Protein AF-A0A1V4RAH7-F1 (afdb_monomer_lite)

Secondary structure (DSSP, 8-state):
-HHHHHHHHHHHHHTTS-GGGTS---EEEEETTEEEEEE-SSGGG-EEEEEEE-SSPPPTT-EEEEEEGGGTTEEEEEEEGGGGSSHHHHHHHHHHHHHHHHIIIIIHHHHHH-HHHHHHHHTT---HHHH----TT-HHHHHHHHHHHHHHHTT-HHHHHHHHHHHHHHS-HHHHHHHHHHIIIIIHHHHHHHHHHHHTTPPP--TTTTSSS-HHHHHHHHHHHHHHHHHH-GGGTT-HHHHHHH-

Radius of gyration: 18.53 Å; chains: 1; bounding box: 48×33×46 Å

pLDDT: mean 93.58, std 5.89, range [53.84, 98.62]

Foldseek 3Di:
DVLLVLLQVLLVLQLPVAVLSVFDFWEFADDPQKTQIWDQRHSVRTDRPDIGHHPDDDDPFDFAWFQDVVVVRQIYTYGYPCCSVDSLSSLSNSLRSSLSVCVVPPPVPVLVPAPLSVVCVVVVHPCCLPDPPAPLPDPQLQVLVVQLLVVLVVLPLVSNVVSLVSNVVVDDSNNNVSLLVLLLSLLLSLLSSQSSCVSVVHDRDQPLPPDRRDSVVSSNSSVSNLVSVCVVPVVCNRPSVVSSVVD

Structure (mmCIF, N/CA/C/O backbone):
data_AF-A0A1V4RAH7-F1
#
_entry.id   AF-A0A1V4RAH7-F1
#
loop_
_atom_site.group_PDB
_atom_site.id
_atom_site.type_symbol
_atom_site.label_atom_id
_atom_site.label_alt_id
_atom_site.label_comp_id
_atom_site.label_asym_id
_atom_site.label_entity_id
_atom_site.label_seq_id
_atom_site.pdbx_PDB_ins_code
_atom_site.Cartn_x
_atom_site.Cartn_y
_atom_site.Cartn_z
_atom_site.occupancy
_atom_site.B_iso_or_equiv
_atom_site.auth_seq_id
_atom_site.auth_comp_id
_atom_site.auth_asym_id
_atom_site.auth_atom_id
_atom_site.pdbx_PDB_model_num
ATOM 1 N N . MET A 1 1 ? 15.250 -8.089 -21.417 1.00 53.84 1 MET A N 1
ATOM 2 C CA . MET A 1 1 ? 14.525 -7.244 -22.395 1.00 53.84 1 MET A CA 1
ATOM 3 C C . MET A 1 1 ? 13.044 -7.600 -22.526 1.00 53.84 1 MET A C 1
ATOM 5 O O . MET A 1 1 ? 12.244 -6.726 -22.237 1.00 53.84 1 MET A O 1
ATOM 9 N N . LYS A 1 2 ? 12.636 -8.841 -22.864 1.00 60.91 2 LYS A N 1
ATOM 10 C CA . LYS A 1 2 ? 11.198 -9.195 -23.026 1.00 60.91 2 LYS A CA 1
ATOM 11 C C . LYS A 1 2 ? 10.308 -8.868 -21.807 1.00 60.91 2 LYS A C 1
ATOM 13 O O . LYS A 1 2 ? 9.159 -8.483 -21.990 1.00 60.91 2 LYS A O 1
ATOM 18 N N . ASN A 1 3 ? 10.847 -8.959 -20.591 1.00 77.06 3 ASN A N 1
ATOM 19 C CA . ASN A 1 3 ? 10.102 -8.730 -19.346 1.00 77.06 3 ASN A CA 1
ATOM 20 C C . ASN A 1 3 ? 9.648 -7.268 -19.160 1.00 77.06 3 ASN A C 1
ATOM 22 O O . ASN A 1 3 ? 8.502 -7.030 -18.786 1.00 77.06 3 ASN A O 1
ATOM 26 N N . PHE A 1 4 ? 10.491 -6.288 -19.504 1.00 89.12 4 PHE A N 1
ATOM 27 C CA . PHE A 1 4 ? 10.140 -4.867 -19.372 1.00 89.12 4 PHE A CA 1
ATOM 28 C C . PHE A 1 4 ? 9.212 -4.367 -20.482 1.00 89.12 4 PHE A C 1
ATOM 30 O O . PHE A 1 4 ? 8.500 -3.393 -20.273 1.00 89.12 4 PHE A O 1
ATOM 37 N N . ASN A 1 5 ? 9.121 -5.070 -21.615 1.00 87.62 5 ASN A N 1
ATOM 38 C CA . ASN A 1 5 ? 8.152 -4.729 -22.661 1.00 87.62 5 ASN A CA 1
ATOM 39 C C . ASN A 1 5 ? 6.706 -4.876 -22.163 1.00 87.62 5 ASN A C 1
ATOM 41 O O . ASN A 1 5 ? 5.881 -4.006 -22.430 1.00 87.62 5 ASN A O 1
ATOM 45 N N . LYS A 1 6 ? 6.398 -5.949 -21.414 1.00 87.69 6 LYS A N 1
ATOM 46 C CA . LYS A 1 6 ? 5.071 -6.134 -20.798 1.00 87.69 6 LYS A CA 1
ATOM 47 C C . LYS A 1 6 ? 4.771 -5.012 -19.799 1.00 87.69 6 LYS A C 1
ATOM 49 O O . LYS A 1 6 ? 3.677 -4.453 -19.817 1.00 87.69 6 LYS A O 1
ATOM 54 N N . LEU A 1 7 ? 5.759 -4.666 -18.970 1.00 93.31 7 LEU A N 1
ATOM 55 C CA . LEU A 1 7 ? 5.647 -3.581 -17.995 1.00 93.31 7 LEU A CA 1
ATOM 56 C C . LEU A 1 7 ? 5.398 -2.226 -18.680 1.00 93.31 7 LEU A C 1
ATOM 58 O O . LEU A 1 7 ? 4.494 -1.504 -18.276 1.00 93.31 7 LEU A O 1
ATOM 62 N N . ASP A 1 8 ? 6.128 -1.908 -19.754 1.00 93.50 8 ASP A N 1
ATOM 63 C CA . ASP A 1 8 ? 5.975 -0.661 -20.520 1.00 93.50 8 ASP A CA 1
ATOM 64 C C . ASP A 1 8 ? 4.594 -0.556 -21.185 1.00 93.50 8 ASP A C 1
ATOM 66 O O . ASP A 1 8 ? 3.929 0.480 -21.114 1.00 93.50 8 ASP A O 1
ATOM 70 N N . GLN A 1 9 ? 4.125 -1.649 -21.797 1.00 90.75 9 GLN A N 1
ATOM 71 C CA . GLN A 1 9 ? 2.787 -1.720 -22.391 1.00 90.75 9 GLN A CA 1
ATOM 72 C C . GLN A 1 9 ? 1.688 -1.493 -21.354 1.00 90.75 9 GLN A C 1
ATOM 74 O O . GLN A 1 9 ? 0.692 -0.828 -21.646 1.00 90.75 9 GLN A O 1
ATOM 79 N N . LEU A 1 10 ? 1.860 -2.050 -20.155 1.00 92.44 10 LEU A N 1
ATOM 80 C CA . LEU A 1 10 ? 0.918 -1.880 -19.063 1.00 92.44 10 LEU A CA 1
ATOM 81 C C . LEU A 1 10 ? 0.947 -0.447 -18.529 1.00 92.44 10 LEU A C 1
ATOM 83 O O . LEU A 1 10 ? -0.100 0.198 -18.488 1.00 92.44 10 LEU A O 1
ATOM 87 N N . TYR A 1 11 ? 2.135 0.081 -18.231 1.00 94.94 11 TYR A N 1
ATOM 88 C CA . TYR A 1 11 ? 2.343 1.449 -17.754 1.00 94.94 11 TYR A CA 1
ATOM 89 C C . TYR A 1 11 ? 1.649 2.485 -18.648 1.00 94.94 11 TYR A C 1
ATOM 91 O O . TYR A 1 11 ? 0.881 3.313 -18.158 1.00 94.94 11 TYR A O 1
ATOM 99 N N . LYS A 1 12 ? 1.804 2.379 -19.975 1.00 94.50 12 LYS A N 1
ATOM 100 C CA . LYS A 1 12 ? 1.143 3.275 -20.945 1.00 94.50 12 LYS A CA 1
ATOM 101 C C . LYS A 1 12 ? -0.382 3.327 -20.796 1.00 94.50 12 LYS A C 1
ATOM 103 O O . LYS A 1 12 ? -0.977 4.366 -21.065 1.00 94.50 12 LYS A O 1
ATOM 108 N N . LYS A 1 13 ? -1.019 2.235 -20.360 1.00 95.12 13 LYS A N 1
ATOM 109 C CA . LYS A 1 13 ? -2.476 2.163 -20.159 1.00 95.12 13 LYS A CA 1
ATOM 110 C C . LYS A 1 13 ? -2.925 2.746 -18.821 1.00 95.12 13 LYS A C 1
ATOM 112 O O . LYS A 1 13 ? -4.080 3.154 -18.710 1.00 95.12 13 LYS A O 1
ATOM 117 N N . ILE A 1 14 ? -2.062 2.753 -17.806 1.00 96.12 14 ILE A N 1
ATOM 118 C CA . ILE A 1 14 ? -2.464 2.996 -16.411 1.00 96.12 14 ILE A CA 1
ATOM 119 C C . ILE A 1 14 ? -1.866 4.258 -15.793 1.00 96.12 14 ILE A C 1
ATOM 121 O O . ILE A 1 14 ? -2.393 4.723 -14.789 1.00 96.12 14 ILE A O 1
ATOM 125 N N . ARG A 1 15 ? -0.815 4.839 -16.386 1.00 95.81 15 ARG A N 1
ATOM 126 C CA . ARG A 1 15 ? -0.076 5.979 -15.813 1.00 95.81 15 ARG A CA 1
ATOM 127 C C . ARG A 1 15 ? -0.936 7.203 -15.481 1.00 95.81 15 ARG A C 1
ATOM 129 O O . ARG A 1 15 ? -0.564 8.003 -14.646 1.00 95.81 15 ARG A O 1
ATOM 136 N N . ASN A 1 16 ? -2.093 7.341 -16.129 1.00 96.06 16 ASN A N 1
ATOM 137 C CA . ASN A 1 16 ? -3.032 8.442 -15.917 1.00 96.06 16 ASN A CA 1
ATOM 138 C C . ASN A 1 16 ? -4.137 8.139 -14.887 1.00 96.06 16 ASN A C 1
ATOM 140 O O . ASN A 1 16 ? -5.114 8.879 -14.819 1.00 96.06 16 ASN A O 1
ATOM 144 N N . ILE A 1 17 ? -4.052 7.027 -14.149 1.00 96.88 17 ILE A N 1
ATOM 145 C CA . ILE A 1 17 ? -5.020 6.702 -13.090 1.00 96.88 17 ILE A CA 1
ATOM 146 C C . ILE A 1 17 ? -4.786 7.579 -11.857 1.00 96.88 17 ILE A C 1
ATOM 148 O O . ILE A 1 17 ? -5.751 8.042 -11.259 1.00 96.88 17 ILE A O 1
ATOM 152 N N . HIS A 1 18 ? -3.527 7.776 -11.466 1.00 97.00 18 HIS A N 1
ATOM 153 C CA . HIS A 1 18 ? -3.132 8.551 -10.293 1.00 97.00 18 HIS A CA 1
ATOM 154 C C . HIS A 1 18 ? -1.679 9.016 -10.455 1.00 97.00 18 HIS A C 1
ATOM 156 O O . HIS A 1 18 ? -0.872 8.284 -11.026 1.00 97.00 18 HIS A O 1
ATOM 162 N N . GLN A 1 19 ? -1.333 10.173 -9.886 1.00 96.00 19 GLN A N 1
ATOM 163 C CA . GLN A 1 19 ? 0.015 10.768 -9.941 1.00 96.00 19 GLN A CA 1
ATOM 164 C C . GLN A 1 19 ? 1.139 9.824 -9.475 1.00 96.00 19 GLN A C 1
ATOM 166 O O . GLN A 1 19 ? 2.252 9.868 -9.988 1.00 96.00 19 GLN A O 1
ATOM 171 N N . SER A 1 20 ? 0.851 8.898 -8.554 1.00 96.31 20 SER A N 1
ATOM 172 C CA . SER A 1 20 ? 1.831 7.899 -8.093 1.00 96.31 20 SER A CA 1
ATOM 173 C C . SER A 1 20 ? 2.257 6.903 -9.175 1.00 96.31 20 SER A C 1
ATOM 175 O O . SER A 1 20 ? 3.173 6.120 -8.953 1.00 96.31 20 SER A O 1
ATOM 177 N N . LEU A 1 21 ? 1.554 6.880 -10.309 1.00 96.44 21 LEU A N 1
ATOM 178 C CA . LEU A 1 21 ? 1.848 6.048 -11.472 1.00 96.44 21 LEU A CA 1
ATOM 179 C C . LEU A 1 21 ? 2.392 6.868 -12.646 1.00 96.44 21 LEU A C 1
ATOM 181 O O . LEU A 1 21 ? 2.594 6.304 -13.718 1.00 96.44 21 LEU A O 1
ATOM 185 N N . GLU A 1 22 ? 2.576 8.179 -12.490 1.00 94.00 22 GLU A N 1
ATOM 186 C CA . GLU A 1 22 ? 3.192 9.015 -13.523 1.00 94.00 22 GLU A CA 1
ATOM 187 C C . GLU A 1 22 ? 4.707 8.817 -13.530 1.00 94.00 22 GLU A C 1
ATOM 189 O O . GLU A 1 22 ? 5.308 8.679 -14.596 1.00 94.00 22 GLU A O 1
ATOM 194 N N . GLU A 1 23 ? 5.298 8.699 -12.344 1.00 89.62 23 GLU A N 1
ATOM 195 C CA . GLU A 1 23 ? 6.719 8.439 -12.161 1.00 89.62 23 GLU A CA 1
ATOM 196 C C . GLU A 1 23 ? 7.077 6.960 -12.341 1.00 89.62 23 GLU A C 1
ATOM 198 O O . GLU A 1 23 ? 6.261 6.044 -12.188 1.00 89.62 23 GLU A O 1
ATOM 203 N N . ILE A 1 24 ? 8.341 6.732 -12.685 1.00 94.25 24 ILE A N 1
ATOM 204 C CA . ILE A 1 24 ? 8.916 5.413 -12.922 1.00 94.25 24 ILE A CA 1
ATOM 205 C C . ILE A 1 24 ? 10.110 5.248 -11.982 1.00 94.25 24 ILE A C 1
ATOM 207 O O . ILE A 1 24 ? 10.983 6.111 -11.924 1.00 94.25 24 ILE A O 1
ATOM 211 N N . TYR A 1 25 ? 10.175 4.117 -11.282 1.00 96.38 25 TYR A N 1
ATOM 212 C CA . TYR A 1 25 ? 11.209 3.859 -10.278 1.00 96.38 25 TYR A CA 1
ATOM 213 C C . TYR A 1 25 ? 12.179 2.758 -10.714 1.00 96.38 25 TYR A C 1
ATOM 215 O O . TYR A 1 25 ? 11.790 1.868 -11.476 1.00 96.38 25 TYR A O 1
ATOM 223 N N . PRO A 1 26 ? 13.431 2.758 -10.229 1.00 96.56 26 PRO A N 1
ATOM 224 C CA . PRO A 1 26 ? 14.343 1.641 -10.447 1.00 96.56 26 PRO A CA 1
ATOM 225 C C . PRO A 1 26 ? 13.721 0.312 -9.994 1.00 96.56 26 PRO A C 1
ATOM 227 O O . PRO A 1 26 ? 12.917 0.279 -9.056 1.00 96.56 26 PRO A O 1
ATOM 230 N N . ILE A 1 27 ? 14.119 -0.792 -10.631 1.00 96.25 27 ILE A N 1
ATOM 231 C CA . ILE A 1 27 ? 13.691 -2.148 -10.257 1.00 96.25 27 ILE A CA 1
ATOM 232 C C . ILE A 1 27 ? 14.911 -3.044 -10.051 1.00 96.25 27 ILE A C 1
ATOM 234 O O . ILE A 1 27 ? 15.702 -3.245 -10.970 1.00 96.25 27 ILE A O 1
ATOM 238 N N . ALA A 1 28 ? 15.045 -3.640 -8.871 1.00 95.31 28 ALA A N 1
ATOM 239 C CA . ALA A 1 28 ? 15.998 -4.699 -8.588 1.00 95.31 28 ALA A CA 1
ATOM 240 C C . ALA A 1 28 ? 15.329 -6.066 -8.760 1.00 95.31 28 ALA A C 1
ATOM 242 O O . ALA A 1 28 ? 14.433 -6.431 -8.000 1.00 95.31 28 ALA A O 1
ATOM 243 N N . ILE A 1 29 ? 15.807 -6.851 -9.727 1.00 94.31 29 ILE A N 1
ATOM 244 C CA . ILE A 1 29 ? 15.409 -8.253 -9.875 1.00 94.31 29 ILE A CA 1
ATOM 245 C C . ILE A 1 29 ? 16.372 -9.124 -9.073 1.00 94.31 29 ILE A C 1
ATOM 247 O O . ILE A 1 29 ? 17.571 -9.200 -9.367 1.00 94.31 29 ILE A O 1
ATOM 251 N N . VAL A 1 30 ? 15.827 -9.807 -8.076 1.00 92.25 30 VAL A N 1
ATOM 252 C CA . VAL A 1 30 ? 16.541 -10.724 -7.199 1.00 92.25 30 VAL A CA 1
ATOM 253 C C . VAL A 1 30 ? 16.715 -12.070 -7.887 1.00 92.25 30 VAL A C 1
ATOM 255 O O . VAL A 1 30 ? 15.739 -12.734 -8.240 1.00 92.25 30 VAL A O 1
ATOM 258 N N . LYS A 1 31 ? 17.971 -12.496 -8.045 1.00 88.44 31 LYS A N 1
ATOM 259 C CA . LYS A 1 31 ? 18.329 -13.832 -8.535 1.00 88.44 31 LYS A CA 1
ATOM 260 C C . LYS A 1 31 ? 19.606 -14.304 -7.853 1.00 88.44 31 LYS A C 1
ATOM 262 O O . LYS A 1 31 ? 20.574 -13.553 -7.801 1.00 88.44 31 LYS A O 1
ATOM 267 N N . ASN A 1 32 ? 19.617 -15.539 -7.346 1.00 86.06 32 ASN A N 1
ATOM 268 C CA . ASN A 1 32 ? 20.777 -1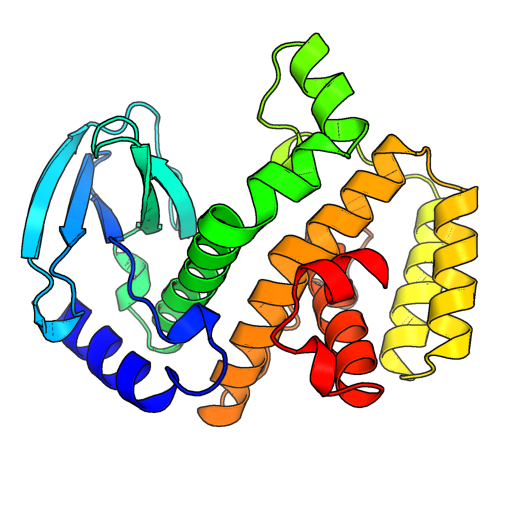6.144 -6.673 1.00 86.06 32 ASN A CA 1
ATOM 269 C C . ASN A 1 32 ? 21.359 -15.242 -5.564 1.00 86.06 32 ASN A C 1
ATOM 271 O O . ASN A 1 32 ? 22.565 -15.022 -5.499 1.00 86.06 32 ASN A O 1
ATOM 275 N N . ASN A 1 33 ? 20.480 -14.673 -4.730 1.00 87.06 33 ASN A N 1
ATOM 276 C CA . ASN A 1 33 ? 20.823 -13.730 -3.661 1.00 87.06 33 ASN A CA 1
ATOM 277 C C . ASN A 1 33 ? 21.560 -12.456 -4.133 1.00 87.06 33 ASN A C 1
ATOM 279 O O . ASN A 1 33 ? 22.303 -11.843 -3.370 1.00 87.06 33 ASN A O 1
ATOM 283 N N . ARG A 1 34 ? 21.370 -12.049 -5.394 1.00 91.56 34 ARG A N 1
ATOM 284 C CA . ARG A 1 34 ? 21.919 -10.813 -5.963 1.00 91.56 34 ARG A CA 1
ATOM 285 C C . ARG A 1 34 ? 20.810 -9.893 -6.450 1.00 91.56 34 ARG A C 1
ATOM 287 O O . ARG A 1 34 ? 19.855 -10.355 -7.075 1.00 91.56 34 ARG A O 1
ATOM 294 N N . PHE A 1 35 ? 20.977 -8.599 -6.215 1.00 93.81 35 PHE A N 1
ATOM 295 C CA . PHE A 1 35 ? 20.178 -7.538 -6.808 1.00 93.81 35 PHE A CA 1
ATOM 296 C C . PHE A 1 35 ? 20.721 -7.197 -8.190 1.00 93.81 35 PHE A C 1
ATOM 298 O O . PHE A 1 35 ? 21.850 -6.729 -8.308 1.00 93.81 35 PHE A O 1
ATOM 305 N N . ASN A 1 36 ? 19.917 -7.397 -9.230 1.00 94.69 36 ASN A N 1
ATOM 306 C CA . ASN A 1 36 ? 20.196 -6.892 -10.573 1.00 94.69 36 ASN A CA 1
ATOM 307 C C . ASN A 1 36 ? 19.361 -5.626 -10.771 1.00 94.69 36 ASN A C 1
ATOM 309 O O . ASN A 1 36 ? 18.146 -5.721 -10.927 1.00 94.69 36 ASN A O 1
ATOM 313 N N . ILE A 1 37 ? 19.994 -4.458 -10.695 1.00 95.56 37 ILE A N 1
ATOM 314 C CA . ILE A 1 37 ? 19.338 -3.148 -10.655 1.00 95.56 37 ILE A CA 1
ATOM 315 C C . ILE A 1 37 ? 19.148 -2.620 -12.074 1.00 95.56 37 ILE A C 1
ATOM 317 O O . ILE A 1 37 ? 20.122 -2.420 -12.804 1.00 95.56 37 ILE A O 1
ATOM 321 N N . TYR A 1 38 ? 17.897 -2.360 -12.438 1.00 95.69 38 TYR A N 1
ATOM 322 C CA . TYR A 1 38 ? 17.487 -1.804 -13.719 1.00 95.69 38 TYR A CA 1
ATOM 323 C C . TYR A 1 38 ? 16.926 -0.396 -13.540 1.00 95.69 38 TYR A C 1
ATOM 325 O O . TYR A 1 38 ? 16.054 -0.173 -12.703 1.00 95.69 38 TYR A O 1
ATOM 333 N N . ASP A 1 39 ? 17.415 0.535 -14.355 1.00 95.38 39 ASP A N 1
ATOM 334 C CA . ASP A 1 39 ? 16.939 1.918 -14.425 1.00 95.38 39 ASP A CA 1
ATOM 335 C C . ASP A 1 39 ? 17.162 2.455 -15.854 1.00 95.38 39 ASP A C 1
ATOM 337 O O . ASP A 1 39 ? 17.913 1.876 -16.648 1.00 95.38 39 ASP A O 1
ATOM 341 N N . GLY A 1 40 ? 16.485 3.541 -16.211 1.00 87.56 40 GLY A N 1
ATOM 342 C CA . GLY A 1 40 ? 16.598 4.188 -17.517 1.00 87.56 40 GLY A CA 1
ATOM 343 C C . GLY A 1 40 ? 15.723 5.429 -17.707 1.00 87.56 40 GLY A C 1
ATOM 344 O O . GLY A 1 40 ? 15.565 5.863 -18.848 1.00 87.56 40 GLY A O 1
ATOM 345 N N . GLY A 1 41 ? 15.100 5.963 -16.647 1.00 83.31 41 GLY A N 1
ATOM 346 C CA . GLY A 1 41 ? 14.168 7.106 -16.702 1.00 83.31 41 GLY A CA 1
ATOM 347 C C . GLY A 1 41 ? 12.847 6.851 -17.451 1.00 83.31 41 GLY A C 1
ATOM 348 O O . GLY A 1 41 ? 11.890 7.601 -17.304 1.00 83.31 41 GLY A O 1
ATOM 349 N N . GLN A 1 42 ? 12.773 5.790 -18.256 1.00 87.00 42 GLN A N 1
ATOM 350 C CA . GLN A 1 42 ? 11.582 5.279 -18.933 1.00 87.00 42 GLN A CA 1
ATOM 351 C C . GLN A 1 42 ? 11.653 3.749 -18.939 1.00 87.00 42 GLN A C 1
ATOM 353 O O . GLN A 1 42 ? 12.734 3.198 -19.151 1.00 87.00 42 GLN A O 1
ATOM 358 N N . ILE A 1 43 ? 10.521 3.051 -18.782 1.00 88.19 43 ILE A N 1
ATOM 359 C CA . ILE A 1 43 ? 10.506 1.575 -18.713 1.00 88.19 43 ILE A CA 1
ATOM 360 C C . ILE A 1 43 ? 11.072 0.950 -19.996 1.00 88.19 43 ILE A C 1
ATOM 362 O O . ILE A 1 43 ? 11.880 0.026 -19.930 1.00 88.19 43 ILE A O 1
ATOM 366 N N . SER A 1 44 ? 10.732 1.494 -21.167 1.00 87.88 44 SER A N 1
ATOM 367 C CA . SER A 1 44 ? 11.296 1.059 -22.457 1.00 87.88 44 SER A CA 1
ATOM 368 C C . SER A 1 44 ? 12.825 1.182 -22.562 1.00 87.88 44 SER A C 1
ATOM 370 O O . SER A 1 44 ? 13.434 0.518 -23.400 1.00 87.88 44 SER A O 1
ATOM 372 N N . LYS A 1 45 ? 13.453 2.002 -21.711 1.00 90.56 45 LYS A N 1
ATOM 373 C CA . LYS A 1 45 ? 14.904 2.237 -21.661 1.00 90.56 45 LYS A CA 1
ATOM 374 C C . LYS A 1 45 ? 15.589 1.534 -20.490 1.00 90.56 45 LYS A C 1
ATOM 376 O O . LYS A 1 45 ? 16.795 1.709 -20.314 1.00 90.56 45 LYS A O 1
ATOM 381 N N . TYR A 1 46 ? 14.857 0.751 -19.695 1.00 94.88 46 TYR A N 1
ATOM 382 C CA . TYR A 1 46 ? 15.447 0.012 -18.585 1.00 94.88 46 TYR A CA 1
ATOM 383 C C . TYR A 1 46 ? 16.573 -0.896 -19.062 1.00 94.88 46 TYR A C 1
ATOM 385 O O . TYR A 1 46 ? 16.392 -1.790 -19.894 1.00 94.88 46 TYR A O 1
ATOM 393 N N . ARG A 1 47 ? 17.738 -0.697 -18.459 1.00 94.25 47 ARG A N 1
ATOM 394 C CA . ARG A 1 47 ? 18.938 -1.498 -18.678 1.00 94.25 47 ARG A CA 1
ATOM 395 C C . ARG A 1 47 ? 19.563 -1.836 -17.339 1.00 94.25 47 ARG A C 1
ATOM 397 O O . ARG A 1 47 ? 19.341 -1.135 -16.359 1.00 94.25 47 ARG A O 1
ATOM 404 N N . LEU A 1 48 ? 20.328 -2.920 -17.301 1.00 95.19 48 LEU A N 1
ATOM 405 C CA . LEU A 1 48 ? 21.075 -3.286 -16.104 1.00 95.19 48 LEU A CA 1
ATOM 406 C C . LEU A 1 48 ? 22.126 -2.200 -15.841 1.00 95.19 48 LEU A C 1
ATOM 408 O O . LEU A 1 48 ? 22.988 -1.973 -16.686 1.00 95.19 48 LEU A O 1
ATOM 412 N N . ILE A 1 49 ? 22.035 -1.531 -14.695 1.00 95.06 49 ILE A N 1
ATOM 413 C CA . ILE A 1 49 ? 22.979 -0.486 -14.277 1.00 95.06 49 ILE A CA 1
ATOM 414 C C . ILE A 1 49 ? 24.007 -1.051 -13.303 1.00 95.06 49 ILE A C 1
ATOM 416 O O . ILE A 1 49 ? 25.180 -0.691 -13.359 1.00 95.06 49 ILE A O 1
ATOM 420 N N . LYS A 1 50 ? 23.576 -1.942 -12.406 1.00 93.81 50 LYS A N 1
ATOM 421 C CA . LYS A 1 50 ? 24.431 -2.489 -11.354 1.00 93.81 50 LYS A CA 1
ATOM 422 C C . LYS A 1 50 ? 23.964 -3.878 -10.939 1.00 93.81 50 LYS A C 1
ATOM 424 O O . LYS A 1 50 ? 22.775 -4.180 -10.980 1.00 93.81 50 LYS A O 1
ATOM 429 N N . THR A 1 51 ? 24.906 -4.725 -10.536 1.00 94.94 51 THR A N 1
ATOM 430 C CA . THR A 1 51 ? 24.614 -5.996 -9.867 1.00 94.94 51 THR A CA 1
ATOM 431 C C . THR A 1 51 ? 25.328 -6.034 -8.531 1.00 94.94 51 THR A C 1
ATOM 433 O O . THR A 1 51 ? 26.511 -5.710 -8.467 1.00 94.94 51 THR A O 1
ATOM 436 N N . GLU A 1 52 ? 24.643 -6.478 -7.484 1.00 91.44 52 GLU A N 1
ATOM 437 C CA . GLU A 1 52 ? 25.214 -6.522 -6.143 1.00 91.44 52 GLU A CA 1
ATOM 438 C C . GLU A 1 52 ? 24.732 -7.712 -5.332 1.00 91.44 52 GLU A C 1
ATOM 440 O O . GLU A 1 52 ? 23.649 -8.241 -5.567 1.00 91.44 52 GLU A O 1
ATOM 445 N N . GLN A 1 53 ? 25.548 -8.140 -4.376 1.00 90.81 53 GLN A N 1
ATOM 446 C CA . GLN A 1 53 ? 25.159 -9.153 -3.413 1.00 90.81 53 GLN A CA 1
ATOM 447 C C . GLN A 1 53 ? 24.103 -8.587 -2.458 1.00 90.81 53 GLN A C 1
ATOM 449 O O . GLN A 1 53 ? 24.274 -7.499 -1.916 1.00 90.81 53 GLN A O 1
ATOM 454 N N . SER A 1 54 ? 23.017 -9.326 -2.228 1.00 84.56 54 SER A N 1
ATOM 455 C CA . SER A 1 54 ? 22.070 -8.939 -1.189 1.00 84.56 54 SER A CA 1
ATOM 456 C C . SER A 1 54 ? 22.746 -9.041 0.183 1.00 84.56 54 SER A C 1
ATOM 458 O O . SER A 1 54 ? 23.329 -10.090 0.479 1.00 84.56 54 SER A O 1
ATOM 460 N N . PRO A 1 55 ? 22.654 -8.007 1.040 1.00 80.00 55 PRO A N 1
ATOM 461 C CA . PRO A 1 55 ? 23.248 -8.035 2.375 1.00 80.00 55 PRO A CA 1
ATOM 462 C C . PRO A 1 55 ? 22.527 -9.000 3.327 1.00 80.00 55 PRO A C 1
ATOM 464 O O . PRO A 1 55 ? 23.025 -9.288 4.411 1.00 80.00 55 PRO A O 1
ATOM 467 N N . PHE A 1 56 ? 21.364 -9.518 2.930 1.00 79.56 56 PHE A N 1
ATOM 468 C CA . PHE A 1 56 ? 20.580 -10.491 3.681 1.00 79.56 56 PHE A CA 1
ATOM 469 C C . PHE A 1 56 ? 19.935 -11.521 2.743 1.00 79.56 56 PHE A C 1
ATOM 471 O O . PHE A 1 56 ? 19.709 -11.222 1.568 1.00 79.56 56 PHE A O 1
ATOM 478 N N . PRO A 1 57 ? 19.606 -12.729 3.231 1.00 80.12 57 PRO A N 1
ATOM 479 C CA . PRO A 1 57 ? 18.829 -13.693 2.462 1.00 80.12 57 PRO A CA 1
ATOM 480 C C . PRO A 1 57 ? 17.483 -13.086 2.067 1.00 80.12 57 PRO A C 1
ATOM 482 O O . PRO A 1 57 ? 16.746 -12.588 2.919 1.00 80.12 57 PRO A O 1
ATOM 485 N N . ILE A 1 58 ? 17.161 -13.127 0.778 1.00 77.25 58 ILE A N 1
ATOM 486 C CA . ILE A 1 58 ? 15.883 -12.618 0.282 1.00 77.25 58 ILE A CA 1
ATOM 487 C C . ILE A 1 58 ? 14.886 -13.773 0.200 1.00 77.25 58 ILE A C 1
ATOM 489 O O . ILE A 1 58 ? 15.199 -14.786 -0.431 1.00 77.25 58 ILE A O 1
ATOM 493 N N . PRO A 1 59 ? 13.692 -13.637 0.804 1.00 78.56 59 PRO A N 1
ATOM 494 C CA . PRO A 1 59 ? 12.634 -14.626 0.663 1.00 78.56 59 PRO A CA 1
ATOM 495 C C . PRO A 1 59 ? 12.268 -14.907 -0.802 1.00 78.56 59 PRO A C 1
ATOM 497 O O . PRO A 1 59 ? 12.422 -14.067 -1.692 1.00 78.56 59 PRO A O 1
ATOM 500 N N . ASN A 1 60 ? 11.703 -16.086 -1.050 1.00 77.50 60 ASN A N 1
ATOM 501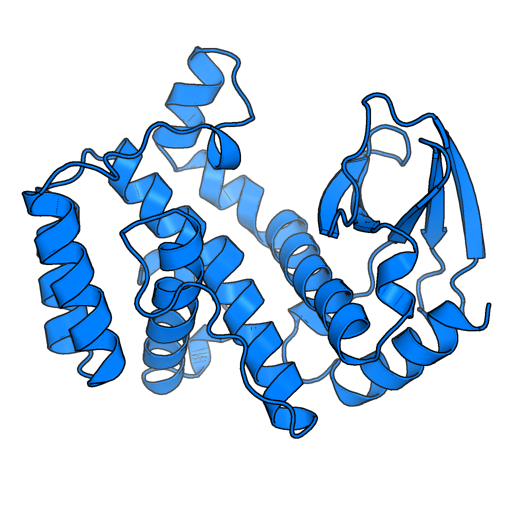 C CA . ASN A 1 60 ? 11.047 -16.354 -2.326 1.00 77.50 60 ASN A CA 1
ATOM 502 C C . ASN A 1 60 ? 9.841 -15.413 -2.497 1.00 77.50 60 ASN A C 1
ATOM 504 O O . ASN A 1 60 ? 9.166 -15.092 -1.520 1.00 77.50 60 ASN A O 1
ATOM 508 N N . LYS A 1 61 ? 9.557 -15.001 -3.738 1.00 86.69 61 LYS A N 1
ATOM 509 C CA . LYS A 1 61 ? 8.406 -14.151 -4.096 1.00 86.69 61 LYS A CA 1
ATOM 510 C C . LYS A 1 61 ? 8.377 -12.770 -3.433 1.00 86.69 61 LYS A C 1
ATOM 512 O O . LYS A 1 61 ? 7.307 -12.224 -3.182 1.00 86.69 61 LYS A O 1
ATOM 517 N N . VAL A 1 62 ? 9.538 -12.170 -3.158 1.00 88.25 62 VAL A N 1
ATOM 518 C CA . VAL A 1 62 ? 9.578 -10.784 -2.664 1.00 88.25 62 VAL A CA 1
ATOM 519 C C . VAL A 1 62 ? 8.963 -9.825 -3.678 1.00 88.25 62 VAL A C 1
ATOM 521 O O . VAL A 1 62 ? 9.224 -9.943 -4.882 1.00 88.25 62 VAL A O 1
ATOM 524 N N . ARG A 1 63 ? 8.154 -8.910 -3.140 1.00 92.94 63 ARG A N 1
ATOM 525 C CA . ARG A 1 63 ? 7.553 -7.710 -3.728 1.00 92.94 63 ARG A CA 1
ATOM 526 C C . ARG A 1 63 ? 7.658 -6.650 -2.632 1.00 92.94 63 ARG A C 1
ATOM 528 O O . ARG A 1 63 ? 7.089 -6.851 -1.562 1.00 92.94 63 ARG A O 1
ATOM 535 N N . ALA A 1 64 ? 8.537 -5.673 -2.804 1.00 92.94 64 ALA A N 1
ATOM 536 C CA . ALA A 1 64 ? 8.765 -4.647 -1.794 1.00 92.94 64 ALA A CA 1
ATOM 537 C C . ALA A 1 64 ? 9.377 -3.395 -2.419 1.00 92.94 64 ALA A C 1
ATOM 539 O O . ALA A 1 64 ? 10.090 -3.487 -3.417 1.00 92.94 64 ALA A O 1
ATOM 540 N N . ALA A 1 65 ? 9.205 -2.252 -1.765 1.00 95.38 65 ALA A N 1
ATOM 541 C CA . ALA A 1 65 ? 9.915 -1.020 -2.060 1.00 95.38 65 ALA A CA 1
ATOM 542 C C . ALA A 1 65 ? 10.697 -0.568 -0.825 1.00 95.38 65 ALA A C 1
ATOM 544 O O . ALA A 1 65 ? 10.124 -0.344 0.242 1.00 95.38 65 ALA A O 1
ATOM 545 N N . PHE A 1 66 ? 12.017 -0.431 -0.953 1.00 92.62 66 PHE A N 1
ATOM 546 C CA . PHE A 1 66 ? 12.854 0.106 0.123 1.00 92.62 66 PHE A CA 1
ATOM 547 C C . PHE A 1 66 ? 14.123 0.784 -0.415 1.00 92.62 66 PHE A C 1
ATOM 549 O O . PHE A 1 66 ? 14.553 0.487 -1.532 1.00 92.62 66 PHE A O 1
ATOM 556 N N . PRO A 1 67 ? 14.704 1.745 0.328 1.00 93.31 67 PRO A N 1
ATOM 557 C CA . PRO A 1 67 ? 15.947 2.395 -0.065 1.00 93.31 67 PRO A CA 1
ATOM 558 C C . PRO A 1 67 ? 17.092 1.392 -0.123 1.00 93.31 67 PRO A C 1
ATOM 560 O O . PRO A 1 67 ? 17.297 0.628 0.822 1.00 93.31 67 PRO A O 1
ATOM 563 N N . LEU A 1 68 ? 17.873 1.425 -1.200 1.00 91.25 68 LEU A N 1
ATOM 564 C CA . LEU A 1 68 ? 19.054 0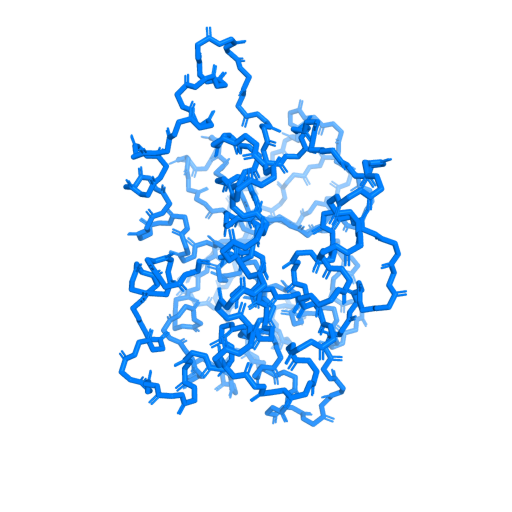.582 -1.334 1.00 91.25 68 LEU A CA 1
ATOM 565 C C . LEU A 1 68 ? 20.316 1.434 -1.202 1.00 91.25 68 LEU A C 1
ATOM 567 O O . LEU A 1 68 ? 20.618 2.256 -2.067 1.00 91.25 68 LEU A O 1
ATOM 571 N N . SER A 1 69 ? 21.065 1.232 -0.115 1.00 89.44 69 SER A N 1
ATOM 572 C CA . SER A 1 69 ? 22.272 2.014 0.201 1.00 89.44 69 SER A CA 1
ATOM 573 C C . SER A 1 69 ? 23.310 1.976 -0.905 1.00 89.44 69 SER A C 1
ATOM 575 O O . SER A 1 69 ? 23.976 2.966 -1.190 1.00 89.44 69 SER A O 1
ATOM 577 N N . SER A 1 70 ? 23.393 0.844 -1.581 1.00 88.19 70 SER A N 1
ATOM 578 C CA . SER A 1 70 ? 24.338 0.632 -2.650 1.00 88.19 70 SER A CA 1
ATOM 579 C C . SER A 1 70 ? 23.943 1.266 -3.986 1.00 88.19 70 SER A C 1
ATOM 581 O O . SER A 1 70 ? 24.692 1.196 -4.963 1.00 88.19 70 SER A O 1
ATOM 583 N N . TYR A 1 71 ? 22.778 1.902 -4.032 1.00 92.00 71 TYR A N 1
ATOM 584 C CA . TYR A 1 71 ? 22.298 2.687 -5.155 1.00 92.00 71 TYR A CA 1
ATOM 585 C C . TYR A 1 71 ? 21.889 4.083 -4.674 1.00 92.00 71 TYR A C 1
ATOM 587 O O . TYR A 1 71 ? 20.750 4.513 -4.842 1.00 92.00 71 TYR A O 1
ATOM 595 N N . ASP A 1 72 ? 22.828 4.761 -4.008 1.00 92.31 72 ASP A N 1
ATOM 596 C CA . ASP A 1 72 ? 22.710 6.132 -3.492 1.00 92.31 72 ASP A CA 1
ATOM 597 C C . ASP A 1 72 ? 21.514 6.352 -2.549 1.00 92.31 72 ASP A C 1
ATOM 599 O O . ASP A 1 72 ? 20.934 7.435 -2.499 1.00 92.31 72 ASP A O 1
ATOM 603 N N . ASN A 1 73 ? 21.114 5.311 -1.807 1.00 91.56 73 ASN A N 1
ATOM 604 C CA . ASN A 1 73 ? 19.896 5.291 -0.986 1.00 91.56 73 ASN A CA 1
ATOM 605 C C . ASN A 1 73 ? 18.611 5.624 -1.769 1.00 91.56 73 ASN A C 1
ATOM 607 O O . ASN A 1 73 ? 17.613 6.045 -1.175 1.00 91.56 73 ASN A O 1
ATOM 611 N N . LYS A 1 74 ? 18.595 5.425 -3.092 1.00 93.38 74 LYS A N 1
ATOM 612 C CA . LYS A 1 74 ? 17.373 5.565 -3.885 1.00 93.38 74 LYS A CA 1
ATOM 613 C C . LYS A 1 74 ? 16.372 4.484 -3.488 1.00 93.38 74 LYS A C 1
ATOM 615 O O . LYS A 1 74 ? 16.736 3.321 -3.296 1.00 93.38 74 LYS A O 1
ATOM 620 N N . ILE A 1 75 ? 15.105 4.880 -3.384 1.00 95.62 75 ILE A N 1
ATOM 621 C CA . ILE A 1 75 ? 13.984 3.950 -3.238 1.00 95.62 75 ILE A CA 1
ATOM 622 C C . ILE A 1 75 ? 13.882 3.113 -4.518 1.00 95.62 75 ILE A C 1
ATOM 624 O O . ILE A 1 75 ? 13.912 3.651 -5.627 1.00 95.62 75 ILE A O 1
ATOM 628 N N . ILE A 1 76 ? 13.821 1.796 -4.367 1.00 95.81 76 ILE A N 1
ATOM 629 C CA . ILE A 1 76 ? 13.823 0.848 -5.481 1.00 95.81 76 ILE A CA 1
ATOM 630 C C . ILE A 1 76 ? 12.770 -0.222 -5.237 1.00 95.81 76 ILE A C 1
ATOM 632 O O . ILE A 1 76 ? 12.579 -0.664 -4.103 1.00 95.81 76 ILE A O 1
ATOM 636 N N . VAL A 1 77 ? 12.112 -0.655 -6.309 1.00 96.75 77 VAL A N 1
ATOM 637 C CA . VAL A 1 77 ? 11.238 -1.825 -6.268 1.00 96.75 77 VAL A CA 1
ATOM 638 C C . VAL A 1 77 ? 12.087 -3.081 -6.339 1.00 96.75 77 VAL A C 1
ATOM 640 O O . VAL A 1 77 ? 12.840 -3.286 -7.285 1.00 96.75 77 VAL A O 1
ATOM 643 N N . VAL A 1 78 ? 11.956 -3.949 -5.353 1.00 94.81 78 VAL A N 1
ATOM 644 C CA . VAL A 1 78 ? 12.670 -5.213 -5.242 1.00 94.81 78 VAL A CA 1
ATOM 645 C C . VAL A 1 78 ? 11.697 -6.349 -5.502 1.00 94.81 78 VAL A C 1
ATOM 647 O O . VAL A 1 78 ? 10.718 -6.533 -4.780 1.00 94.81 78 VAL A O 1
ATOM 650 N N . VAL A 1 79 ? 11.979 -7.127 -6.543 1.00 94.88 79 VAL A N 1
ATOM 651 C CA . VAL A 1 79 ? 11.135 -8.243 -6.975 1.00 94.88 79 VAL A CA 1
ATOM 652 C C . VAL A 1 79 ? 11.962 -9.474 -7.289 1.00 94.88 79 VAL A C 1
ATOM 654 O O . VAL A 1 79 ? 13.114 -9.392 -7.701 1.00 94.88 79 VAL A O 1
ATOM 657 N N . THR A 1 80 ? 11.362 -10.642 -7.134 1.00 92.75 80 THR A N 1
ATOM 658 C CA . THR A 1 80 ? 11.895 -11.898 -7.680 1.00 92.75 80 THR A CA 1
ATOM 659 C C . THR A 1 80 ? 11.393 -12.089 -9.113 1.00 92.75 80 THR A C 1
ATOM 661 O O . THR A 1 80 ? 10.411 -11.474 -9.525 1.00 92.75 80 THR A O 1
ATOM 664 N N . SER A 1 81 ? 12.111 -12.869 -9.927 1.00 89.25 81 SER A N 1
ATOM 665 C CA . SER A 1 81 ? 11.851 -12.947 -11.376 1.00 89.25 81 SER A CA 1
ATOM 666 C C . SER A 1 81 ? 10.486 -13.529 -11.755 1.00 89.25 81 SER A C 1
ATOM 668 O O . SER A 1 81 ? 10.036 -13.302 -12.878 1.00 89.25 81 SER A O 1
ATOM 670 N N . ASP A 1 82 ? 9.839 -14.244 -10.834 1.00 90.62 82 ASP A N 1
ATOM 671 C CA . ASP A 1 82 ? 8.502 -14.823 -10.993 1.00 90.62 82 ASP A CA 1
ATOM 672 C C . ASP A 1 82 ? 7.413 -13.756 -11.209 1.00 90.62 82 ASP A C 1
ATOM 674 O O . ASP A 1 82 ? 6.391 -14.038 -11.823 1.00 90.62 82 ASP A O 1
ATOM 678 N N . ILE A 1 83 ? 7.666 -12.494 -10.830 1.00 91.38 83 ILE A N 1
ATOM 679 C CA . ILE A 1 83 ? 6.775 -11.350 -11.108 1.00 91.38 83 ILE A CA 1
ATOM 680 C C . ILE A 1 83 ? 6.384 -11.228 -12.592 1.00 91.38 83 ILE A C 1
ATOM 682 O O . ILE A 1 83 ? 5.338 -10.682 -12.927 1.00 91.38 83 ILE A O 1
ATOM 686 N N . PHE A 1 84 ? 7.231 -11.712 -13.505 1.00 90.50 84 PHE A N 1
ATOM 687 C CA . PHE A 1 84 ? 7.009 -11.608 -14.949 1.00 90.50 84 PHE A CA 1
ATOM 688 C C . PHE A 1 84 ? 6.289 -12.825 -15.557 1.00 90.50 84 PHE A C 1
ATOM 690 O O . PHE A 1 84 ? 6.076 -12.849 -16.779 1.00 90.50 84 PHE A O 1
ATOM 697 N N . GLU A 1 85 ? 5.931 -13.822 -14.739 1.00 89.25 85 GLU A N 1
ATOM 698 C CA . GLU A 1 85 ? 5.259 -15.052 -15.176 1.00 89.25 85 GLU A CA 1
ATOM 699 C C . GLU A 1 85 ? 3.823 -14.789 -15.643 1.00 89.25 85 GLU A C 1
ATOM 701 O O . GLU A 1 85 ? 3.417 -15.335 -16.670 1.00 89.25 85 GLU A O 1
ATOM 706 N N . SER A 1 86 ? 3.085 -13.887 -14.984 1.00 86.81 86 SER A N 1
ATOM 707 C CA . SER A 1 86 ? 1.715 -13.522 -15.369 1.00 86.81 86 SER A CA 1
ATOM 708 C C . SER A 1 86 ? 1.507 -12.013 -15.504 1.00 86.81 86 SER A C 1
ATOM 710 O O . SER A 1 86 ? 2.332 -11.198 -15.095 1.00 86.81 86 SER A O 1
ATOM 712 N N . PHE A 1 87 ? 0.397 -11.631 -16.134 1.00 84.38 87 PHE A N 1
ATOM 713 C CA . PHE A 1 87 ? 0.015 -10.228 -16.265 1.00 84.38 87 PHE A CA 1
ATOM 714 C C . PHE A 1 87 ? -0.482 -9.655 -14.931 1.00 84.38 87 PHE A C 1
ATOM 716 O O . PHE A 1 87 ? -0.199 -8.496 -14.632 1.00 84.38 87 PHE A O 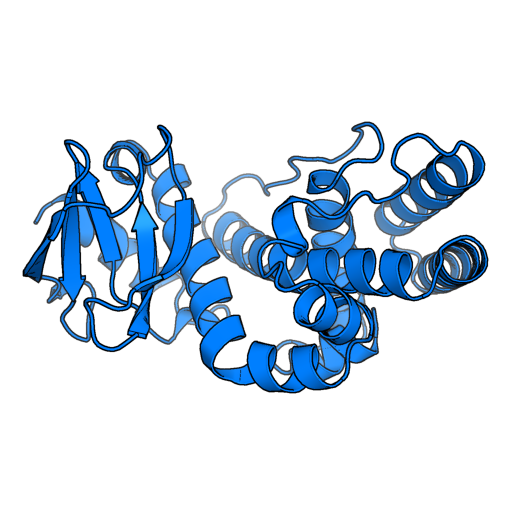1
ATOM 723 N N . GLU A 1 88 ? -1.168 -10.462 -14.113 1.00 87.38 88 GLU A N 1
ATOM 724 C CA . GLU A 1 88 ? -1.622 -10.055 -12.781 1.00 87.38 88 GLU A CA 1
ATOM 725 C C . GLU A 1 88 ? -0.460 -9.806 -11.819 1.00 87.38 88 GLU A C 1
ATOM 727 O O . GLU A 1 88 ? -0.529 -8.878 -11.020 1.00 87.38 88 GLU A O 1
ATOM 732 N N . GLU A 1 89 ? 0.616 -10.592 -11.903 1.00 90.38 89 GLU A N 1
ATOM 733 C CA . GLU A 1 89 ? 1.797 -10.398 -11.060 1.00 90.38 89 GLU A CA 1
ATOM 734 C C . GLU A 1 89 ? 2.495 -9.079 -11.404 1.00 90.38 89 GLU A C 1
ATOM 736 O O . GLU A 1 89 ? 2.792 -8.300 -10.506 1.00 90.38 89 GLU A O 1
ATOM 741 N N . VAL A 1 90 ? 2.653 -8.743 -12.691 1.00 92.81 90 VAL A N 1
ATOM 742 C CA . VAL A 1 90 ? 3.267 -7.467 -13.114 1.00 92.81 90 VAL A CA 1
ATOM 743 C C . VAL A 1 90 ? 2.526 -6.246 -12.549 1.00 92.81 90 VAL A C 1
ATOM 745 O O . VAL A 1 90 ? 3.161 -5.219 -12.308 1.00 92.81 90 VAL A O 1
ATOM 748 N N . ILE A 1 91 ? 1.217 -6.338 -12.278 1.00 94.44 91 ILE A N 1
ATOM 749 C CA . ILE A 1 91 ? 0.458 -5.250 -11.634 1.00 94.44 91 ILE A CA 1
ATOM 750 C C . ILE A 1 91 ? 1.032 -4.906 -10.252 1.00 94.44 91 ILE A C 1
ATOM 752 O O . ILE A 1 91 ? 1.056 -3.730 -9.888 1.00 94.44 91 ILE A O 1
ATOM 756 N N . LEU A 1 92 ? 1.566 -5.886 -9.519 1.00 95.31 92 LEU A N 1
ATOM 757 C CA . LEU A 1 92 ? 2.167 -5.665 -8.201 1.00 95.31 92 LEU A CA 1
ATOM 758 C C . LEU A 1 92 ? 3.421 -4.782 -8.267 1.00 95.31 92 LEU A C 1
ATOM 760 O O . LEU A 1 92 ? 3.735 -4.115 -7.294 1.00 95.31 92 LEU A O 1
ATOM 764 N N . ILE A 1 93 ? 4.102 -4.671 -9.415 1.00 96.75 93 ILE A N 1
ATOM 765 C CA . ILE A 1 93 ? 5.187 -3.683 -9.572 1.00 96.75 93 ILE A CA 1
ATOM 766 C C . ILE A 1 93 ? 4.644 -2.260 -9.396 1.00 96.75 93 ILE A C 1
ATOM 768 O O . ILE A 1 93 ? 5.293 -1.418 -8.782 1.00 96.75 93 ILE A O 1
ATOM 772 N N . PHE A 1 94 ? 3.441 -1.986 -9.904 1.00 97.31 94 PHE A N 1
ATOM 773 C CA . PHE A 1 94 ? 2.823 -0.670 -9.767 1.00 97.31 94 PHE A CA 1
ATOM 774 C C . PHE A 1 94 ? 2.291 -0.418 -8.360 1.00 97.31 94 PHE A C 1
ATOM 776 O O . PHE A 1 94 ? 2.285 0.732 -7.937 1.00 97.31 94 PHE A O 1
ATOM 783 N N . HIS A 1 95 ? 1.910 -1.466 -7.624 1.00 97.50 95 HIS A N 1
ATOM 784 C CA . HIS A 1 95 ? 1.667 -1.369 -6.183 1.00 97.50 95 HIS A CA 1
ATOM 785 C C . HIS A 1 95 ? 2.921 -0.837 -5.474 1.00 97.50 95 HIS A C 1
ATOM 787 O O . HIS A 1 95 ? 2.862 0.169 -4.770 1.00 97.50 95 HIS A O 1
ATOM 793 N N . GLU A 1 96 ? 4.084 -1.425 -5.764 1.00 97.81 96 GLU A N 1
ATOM 794 C CA . GLU A 1 96 ? 5.359 -0.955 -5.213 1.00 97.81 96 GLU A CA 1
ATOM 795 C C . GLU A 1 96 ? 5.744 0.453 -5.706 1.00 97.81 96 GLU A C 1
ATOM 797 O O . GLU A 1 96 ? 6.352 1.215 -4.957 1.00 97.81 96 GLU A O 1
ATOM 802 N N . PHE A 1 97 ? 5.344 0.867 -6.917 1.00 9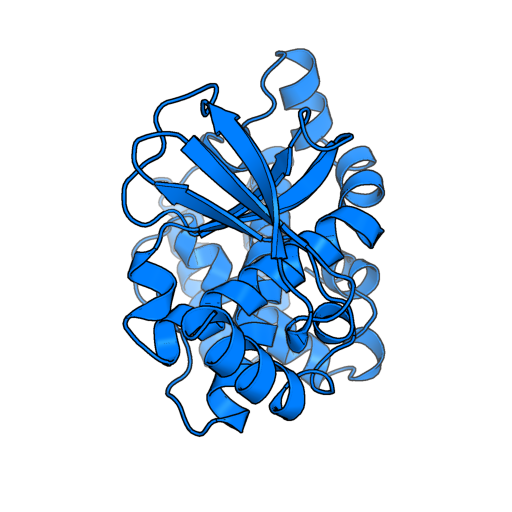7.81 97 PHE A N 1
ATOM 803 C CA . PHE A 1 97 ? 5.518 2.260 -7.367 1.00 97.81 97 PHE A CA 1
ATOM 804 C C . PHE A 1 97 ? 4.721 3.239 -6.498 1.00 97.81 97 PHE A C 1
ATOM 806 O O . PHE A 1 97 ? 5.212 4.331 -6.207 1.00 97.81 97 PHE A O 1
ATOM 813 N N . VAL A 1 98 ? 3.535 2.848 -6.016 1.00 98.19 98 VAL A N 1
ATOM 814 C CA . VAL A 1 98 ? 2.792 3.668 -5.050 1.00 98.19 98 VAL A CA 1
ATOM 815 C C . VAL A 1 98 ? 3.572 3.823 -3.747 1.00 98.19 98 VAL A C 1
ATOM 817 O O . VAL A 1 98 ? 3.653 4.937 -3.231 1.00 98.19 98 VAL A O 1
ATOM 820 N N . HIS A 1 99 ? 4.209 2.762 -3.250 1.00 98.12 99 HIS A N 1
ATOM 821 C CA . HIS A 1 99 ? 5.077 2.855 -2.074 1.00 98.12 99 HIS A CA 1
ATOM 822 C C . HIS A 1 99 ? 6.308 3.729 -2.314 1.00 98.12 99 HIS A C 1
ATOM 824 O O . HIS A 1 99 ? 6.653 4.544 -1.459 1.00 98.12 99 HIS A O 1
ATOM 830 N N . CYS A 1 100 ? 6.939 3.644 -3.489 1.00 98.06 100 CYS A N 1
ATOM 831 C CA . CYS A 1 100 ? 8.016 4.562 -3.860 1.00 98.06 100 CYS A CA 1
ATOM 832 C C . CYS A 1 100 ? 7.551 6.025 -3.813 1.00 98.06 100 CYS A C 1
ATOM 834 O O . CYS A 1 100 ? 8.227 6.878 -3.233 1.00 98.06 100 CYS A O 1
ATOM 836 N N . TYR A 1 101 ? 6.374 6.307 -4.373 1.00 97.75 101 TYR A N 1
ATOM 837 C CA . TYR A 1 101 ? 5.769 7.634 -4.362 1.00 97.75 101 TYR A CA 1
ATOM 838 C C . TYR A 1 101 ? 5.447 8.118 -2.939 1.00 97.75 101 TYR A C 1
ATOM 840 O O . TYR A 1 101 ? 5.779 9.253 -2.588 1.00 97.75 101 TYR A O 1
ATOM 848 N N . GLN A 1 102 ? 4.855 7.261 -2.102 1.00 97.62 102 GLN A N 1
ATOM 849 C CA . GLN A 1 102 ? 4.584 7.542 -0.689 1.00 97.62 102 GLN A CA 1
ATOM 850 C C . GLN A 1 102 ? 5.867 7.886 0.072 1.00 97.62 102 GLN A C 1
ATOM 852 O O . GLN A 1 102 ? 5.918 8.900 0.776 1.00 97.62 102 GLN A O 1
ATOM 857 N N . TYR A 1 103 ? 6.908 7.068 -0.106 1.00 96.94 103 TYR A N 1
ATOM 858 C CA . TYR A 1 103 ? 8.193 7.215 0.566 1.00 96.94 103 TYR A CA 1
ATOM 859 C C . TYR A 1 103 ? 8.866 8.549 0.239 1.00 96.94 103 TYR A C 1
ATOM 861 O O . TYR A 1 103 ? 9.268 9.276 1.150 1.00 96.94 103 TYR A O 1
ATOM 869 N N . ILE A 1 104 ? 8.968 8.882 -1.052 1.00 96.38 104 ILE A N 1
ATOM 870 C CA . ILE A 1 104 ? 9.658 10.094 -1.516 1.00 96.38 104 ILE A CA 1
ATOM 871 C C . ILE A 1 104 ? 8.941 11.353 -1.034 1.00 96.38 104 ILE A C 1
ATOM 873 O O . ILE A 1 104 ? 9.597 12.293 -0.589 1.00 96.38 104 ILE A O 1
ATOM 877 N N . ASN A 1 105 ? 7.611 11.377 -1.130 1.00 95.88 105 ASN A N 1
ATOM 878 C CA . ASN A 1 105 ? 6.861 12.625 -1.018 1.00 95.88 105 ASN A CA 1
ATOM 879 C C . ASN A 1 105 ? 6.270 12.876 0.375 1.00 95.88 105 ASN A C 1
ATOM 881 O O . ASN A 1 105 ? 6.064 14.033 0.728 1.00 95.88 105 ASN A O 1
ATOM 885 N N . PHE A 1 106 ? 5.983 11.837 1.174 1.00 96.12 106 PHE A N 1
ATOM 886 C CA . PHE A 1 106 ? 5.156 12.010 2.381 1.00 96.12 106 PHE A CA 1
ATOM 887 C C . PHE A 1 106 ? 5.667 11.282 3.624 1.00 96.12 106 PHE A C 1
ATOM 889 O O . PHE A 1 106 ? 5.564 11.827 4.727 1.00 96.12 106 PHE A O 1
ATOM 896 N N . GLU A 1 107 ? 6.215 10.067 3.490 1.00 95.50 107 GLU A N 1
ATOM 897 C CA . GLU A 1 107 ? 6.476 9.211 4.657 1.00 95.50 107 GLU A CA 1
ATOM 898 C C . GLU A 1 107 ? 7.371 9.882 5.700 1.00 95.50 107 GLU A C 1
ATOM 900 O O . GLU A 1 107 ? 7.078 9.820 6.893 1.00 95.50 107 GLU A O 1
ATOM 905 N N . LYS A 1 108 ? 8.443 10.556 5.269 1.00 92.81 108 LYS A N 1
ATOM 906 C CA . LYS A 1 108 ? 9.389 11.205 6.187 1.00 92.81 108 LYS A CA 1
ATOM 907 C C . LYS A 1 108 ? 8.700 12.231 7.090 1.00 92.81 108 LYS A C 1
ATOM 909 O O . LYS A 1 108 ? 8.978 12.283 8.291 1.00 92.81 108 LYS A O 1
ATOM 914 N N . GLU A 1 109 ? 7.816 13.050 6.526 1.00 94.31 109 GLU A N 1
ATOM 915 C CA . GLU A 1 109 ? 7.123 14.099 7.272 1.00 94.31 109 GLU A CA 1
ATOM 916 C C . GLU A 1 109 ? 6.037 13.540 8.186 1.00 94.31 109 GLU A C 1
ATOM 918 O O . GLU A 1 109 ? 5.935 13.974 9.338 1.00 94.31 109 GLU A O 1
ATOM 923 N N . LEU A 1 110 ? 5.265 12.562 7.702 1.00 96.31 110 LEU A N 1
ATOM 924 C CA . LEU A 1 110 ? 4.223 11.899 8.485 1.00 96.31 110 LEU A CA 1
ATOM 925 C C . LEU A 1 110 ? 4.830 11.149 9.676 1.00 96.31 110 LEU A C 1
ATOM 927 O O . LEU A 1 110 ? 4.459 11.414 10.821 1.00 96.31 110 LEU A O 1
ATOM 931 N N . ARG A 1 111 ? 5.850 10.314 9.438 1.00 95.25 111 ARG A N 1
ATOM 932 C CA . ARG A 1 111 ? 6.541 9.540 10.483 1.00 95.25 111 ARG A CA 1
ATOM 933 C C . ARG A 1 111 ? 7.099 10.410 11.596 1.00 95.25 111 ARG A C 1
ATOM 935 O O . ARG A 1 111 ? 7.018 10.043 12.763 1.00 95.25 111 ARG A O 1
ATOM 942 N N . ARG A 1 112 ? 7.639 11.591 11.272 1.00 94.25 112 ARG A N 1
ATOM 943 C CA . ARG A 1 112 ? 8.205 12.514 12.275 1.00 94.25 112 ARG A CA 1
ATOM 944 C C . ARG A 1 112 ? 7.180 12.933 13.338 1.00 94.25 112 ARG A C 1
ATOM 946 O O . ARG A 1 112 ? 7.566 13.262 14.462 1.00 94.25 112 ARG A O 1
ATOM 953 N N . LYS A 1 113 ? 5.890 12.932 12.992 1.00 95.31 113 LYS A N 1
ATOM 954 C CA . LYS A 1 113 ? 4.794 13.323 13.888 1.00 95.31 113 LYS A CA 1
ATOM 955 C C . LYS A 1 113 ? 4.311 12.170 14.778 1.00 95.31 113 LYS A C 1
ATOM 957 O O . LYS A 1 113 ? 3.769 12.448 15.844 1.00 95.31 113 LYS A O 1
ATOM 962 N N . MET A 1 114 ? 4.549 10.919 14.384 1.00 97.06 114 MET A N 1
ATOM 963 C CA . MET A 1 114 ? 4.008 9.723 15.038 1.00 97.06 114 MET A CA 1
ATOM 964 C C . MET A 1 114 ? 4.749 9.369 16.334 1.00 97.06 114 MET A C 1
ATOM 966 O O . MET A 1 114 ? 5.976 9.467 16.418 1.00 97.06 114 MET A O 1
ATOM 970 N N . GLU A 1 115 ? 4.016 8.929 17.353 1.00 97.44 115 GLU A N 1
ATOM 971 C CA . GLU A 1 115 ? 4.587 8.372 18.580 1.00 97.44 115 GLU A CA 1
ATOM 972 C C . GLU A 1 115 ? 5.179 6.980 18.395 1.00 97.44 115 GLU A C 1
ATOM 974 O O . GLU A 1 115 ? 6.237 6.720 18.968 1.00 97.44 115 GLU A O 1
ATOM 979 N N . ILE A 1 116 ? 4.574 6.114 17.576 1.00 97.31 116 ILE A N 1
ATOM 980 C CA . ILE A 1 116 ? 5.134 4.780 17.306 1.00 97.31 116 ILE A CA 1
ATOM 981 C C . ILE A 1 116 ? 6.552 4.885 16.733 1.00 97.31 116 ILE A C 1
ATOM 983 O O . ILE A 1 116 ? 7.469 4.224 17.216 1.00 97.31 116 ILE A O 1
ATOM 987 N N . GLU A 1 117 ? 6.773 5.795 15.784 1.00 96.44 117 GLU A N 1
ATOM 988 C CA . GLU A 1 117 ? 8.091 6.041 15.195 1.00 96.44 117 GLU A CA 1
ATOM 989 C C . GLU A 1 117 ? 9.102 6.521 16.251 1.00 96.44 117 GLU A C 1
ATOM 991 O O . GLU A 1 117 ? 10.239 6.048 16.287 1.00 96.44 117 GLU A O 1
ATOM 996 N N . LYS A 1 118 ? 8.700 7.442 17.139 1.00 95.81 118 LYS A N 1
ATOM 997 C CA . LYS A 1 118 ? 9.562 7.947 18.225 1.00 95.81 118 LYS A CA 1
ATOM 998 C C . LYS A 1 118 ? 9.916 6.843 19.220 1.00 95.81 118 LYS A C 1
ATOM 1000 O O . LYS A 1 118 ? 11.083 6.706 19.583 1.00 95.81 118 LYS A O 1
ATOM 1005 N N . TYR A 1 119 ? 8.928 6.047 19.624 1.00 95.88 119 TYR A N 1
ATOM 1006 C CA . TYR A 1 119 ? 9.103 4.921 20.537 1.00 95.88 119 TYR A CA 1
ATOM 1007 C C . TYR A 1 119 ? 10.111 3.909 19.978 1.00 95.88 119 TYR A C 1
ATOM 1009 O O . TYR A 1 119 ? 11.102 3.579 20.631 1.00 95.88 119 TYR A O 1
ATOM 1017 N N . TYR A 1 120 ? 9.911 3.476 18.732 1.00 96.00 120 TYR A N 1
ATOM 1018 C CA . TYR A 1 120 ? 10.743 2.458 18.095 1.00 96.00 120 TYR A CA 1
ATOM 1019 C C . TYR A 1 120 ? 12.161 2.947 17.760 1.00 96.00 120 TYR A C 1
ATOM 1021 O O . TYR A 1 120 ? 13.122 2.184 17.901 1.00 96.00 120 TYR A O 1
ATOM 1029 N N . LYS A 1 121 ? 12.331 4.239 17.444 1.00 93.62 121 LYS A N 1
ATOM 1030 C CA . LYS A 1 121 ? 13.658 4.876 17.370 1.00 93.62 121 LYS A CA 1
ATOM 1031 C C . LYS A 1 121 ? 14.398 4.847 18.704 1.00 93.62 121 LYS A C 1
ATOM 1033 O O . LYS A 1 121 ? 15.591 4.548 18.717 1.00 93.62 121 LYS A O 1
ATOM 1038 N N . GLY A 1 122 ? 13.706 5.110 19.815 1.00 92.81 122 GLY A N 1
ATOM 1039 C CA . GLY A 1 122 ? 14.293 5.080 21.160 1.00 92.81 122 GLY A CA 1
ATOM 1040 C C . GLY A 1 122 ? 14.896 3.721 21.527 1.00 92.81 122 GLY A C 1
ATOM 1041 O O . GLY A 1 122 ? 15.945 3.659 22.162 1.00 92.81 122 GLY A O 1
ATOM 1042 N N . ILE A 1 123 ? 14.290 2.634 21.044 1.00 94.12 123 ILE A N 1
ATOM 1043 C CA . ILE A 1 123 ? 14.778 1.259 21.240 1.00 94.12 123 ILE A CA 1
ATOM 1044 C C . ILE A 1 123 ? 15.594 0.719 20.051 1.00 94.12 123 ILE A C 1
ATOM 1046 O O . ILE A 1 123 ? 15.821 -0.486 19.961 1.00 94.12 123 ILE A O 1
ATOM 1050 N N . LYS A 1 124 ? 16.039 1.592 19.132 1.00 92.19 124 LYS A N 1
ATOM 1051 C CA . LYS A 1 124 ? 16.856 1.260 17.945 1.00 92.19 124 LYS A CA 1
ATOM 1052 C C . LYS A 1 124 ? 16.260 0.159 17.052 1.00 92.19 124 LYS A C 1
ATOM 1054 O O . LYS A 1 124 ? 16.993 -0.617 16.441 1.00 92.19 124 LYS A O 1
ATOM 1059 N N . ASN A 1 125 ? 14.934 0.091 16.949 1.00 89.19 125 ASN A N 1
ATOM 1060 C CA . ASN A 1 125 ? 14.235 -0.877 16.109 1.00 89.19 125 ASN A CA 1
ATOM 1061 C C . ASN A 1 125 ? 13.495 -0.152 14.980 1.00 89.19 125 ASN A C 1
ATOM 1063 O O . ASN A 1 125 ? 12.449 0.442 15.192 1.00 89.19 125 ASN A O 1
ATOM 1067 N N . ASN A 1 126 ? 14.017 -0.246 13.758 1.00 86.31 126 ASN A N 1
ATOM 1068 C CA . ASN A 1 126 ? 13.438 0.418 12.583 1.00 86.31 126 ASN A CA 1
ATOM 1069 C C . ASN A 1 126 ? 12.400 -0.447 11.839 1.00 86.31 126 ASN A C 1
ATOM 1071 O O . ASN A 1 126 ? 11.959 -0.079 10.757 1.00 86.31 126 ASN A O 1
ATOM 1075 N N . MET A 1 127 ? 12.024 -1.606 12.388 1.00 90.00 127 MET A N 1
ATOM 1076 C CA . MET A 1 127 ? 11.224 -2.635 11.704 1.00 90.00 127 MET A CA 1
ATOM 1077 C C . MET A 1 127 ? 9.789 -2.731 12.241 1.00 90.00 127 MET A C 1
ATOM 1079 O O . MET A 1 127 ? 9.121 -3.754 12.069 1.00 90.00 127 MET A O 1
ATOM 1083 N N . TRP A 1 128 ? 9.308 -1.677 12.903 1.00 95.06 128 TRP A N 1
ATOM 1084 C CA . TRP A 1 128 ? 8.028 -1.672 13.612 1.00 95.06 128 TRP A CA 1
ATOM 1085 C C . TRP A 1 128 ? 6.825 -1.922 12.706 1.00 95.06 128 TRP A C 1
ATOM 1087 O O . TRP A 1 128 ? 5.884 -2.596 13.112 1.00 95.06 128 TRP A O 1
ATOM 1097 N N . GLU A 1 129 ? 6.874 -1.490 11.448 1.00 94.38 129 GLU A N 1
ATOM 1098 C CA . GLU A 1 129 ? 5.809 -1.771 10.475 1.00 94.38 129 GLU A CA 1
ATOM 1099 C C . GLU A 1 129 ? 5.560 -3.274 10.303 1.00 94.38 129 GLU A C 1
ATOM 1101 O O . GLU A 1 129 ? 4.428 -3.713 10.080 1.00 94.38 129 GLU A O 1
ATOM 1106 N N . LEU A 1 130 ? 6.618 -4.070 10.462 1.00 91.44 130 LEU A N 1
ATOM 1107 C CA . LEU A 1 130 ? 6.581 -5.512 10.291 1.00 91.44 130 LEU A CA 1
ATOM 1108 C C . LEU A 1 130 ? 6.431 -6.268 11.612 1.00 91.44 130 LEU A C 1
ATOM 1110 O O . LEU A 1 130 ? 5.751 -7.294 11.622 1.00 91.44 130 LEU A O 1
ATOM 1114 N N . ASN A 1 131 ? 7.056 -5.793 12.693 1.00 93.25 131 ASN A N 1
ATOM 1115 C CA . ASN A 1 131 ? 7.199 -6.542 13.948 1.00 93.25 131 ASN A CA 1
ATOM 1116 C C . ASN A 1 131 ? 6.423 -5.969 15.146 1.00 93.25 131 ASN A C 1
ATOM 1118 O O . ASN A 1 131 ? 6.523 -6.522 16.245 1.00 93.25 131 ASN A O 1
ATOM 1122 N N . HIS A 1 132 ? 5.665 -4.885 14.967 1.00 96.69 132 HIS A N 1
ATOM 1123 C CA . HIS A 1 132 ? 4.863 -4.324 16.046 1.00 96.69 132 HIS A CA 1
ATOM 1124 C C . HIS A 1 132 ? 3.818 -5.327 16.559 1.00 96.69 132 HIS A C 1
ATOM 1126 O O . HIS A 1 132 ? 3.095 -5.968 15.792 1.00 96.69 132 HIS A O 1
ATOM 1132 N N . LYS A 1 133 ? 3.752 -5.468 17.887 1.00 95.81 133 LYS A N 1
ATOM 1133 C CA . LYS A 1 133 ? 2.904 -6.442 18.588 1.00 95.81 133 LYS A CA 1
ATOM 1134 C C . LYS A 1 133 ? 1.495 -5.891 18.815 1.00 95.81 133 LYS A C 1
ATOM 1136 O O . LYS A 1 133 ? 1.055 -5.775 19.953 1.00 95.81 133 LYS A O 1
ATOM 1141 N N . PHE A 1 134 ? 0.800 -5.577 17.727 1.00 97.88 134 PHE A N 1
ATOM 1142 C CA . PHE A 1 134 ? -0.591 -5.130 17.783 1.00 97.88 134 PHE A CA 1
ATOM 1143 C C . PHE A 1 134 ? -1.482 -6.196 18.471 1.00 97.88 134 PHE A C 1
ATOM 1145 O O . PHE A 1 134 ? -1.231 -7.398 18.296 1.00 97.88 134 PHE A O 1
ATOM 1152 N N . PRO A 1 135 ? -2.527 -5.816 19.235 1.00 97.12 135 PRO A N 1
ATOM 1153 C CA . PRO A 1 135 ? -3.353 -6.736 20.027 1.00 97.12 135 PRO A CA 1
ATOM 1154 C C . PRO A 1 135 ? -4.343 -7.571 19.186 1.00 97.12 135 PRO A C 1
ATOM 1156 O O . PRO A 1 135 ? -5.547 -7.574 19.428 1.00 97.12 135 PRO A O 1
ATOM 1159 N N . TYR A 1 136 ? -3.838 -8.352 18.225 1.00 95.62 136 TYR A N 1
ATOM 1160 C CA . TYR A 1 136 ? -4.626 -9.185 17.300 1.00 95.62 136 TYR A CA 1
ATOM 1161 C C . TYR A 1 136 ? -5.512 -10.249 17.973 1.00 95.62 136 TYR A C 1
ATOM 1163 O O . TYR A 1 136 ? -6.382 -10.810 17.319 1.00 95.62 136 TYR A O 1
ATOM 1171 N N . LYS A 1 137 ? -5.267 -10.566 19.251 1.00 95.50 137 LYS A N 1
ATOM 1172 C CA . LYS A 1 137 ? -6.004 -11.581 20.025 1.00 95.50 137 LYS A CA 1
ATOM 1173 C C . LYS A 1 137 ? -6.887 -10.986 21.127 1.00 95.50 137 LYS A C 1
ATOM 1175 O O . LYS A 1 137 ? -7.417 -11.733 21.937 1.00 95.50 137 LYS A O 1
ATOM 1180 N N . ASN A 1 138 ? -6.990 -9.660 21.222 1.00 97.00 138 ASN A N 1
ATOM 1181 C CA . ASN A 1 138 ? -7.874 -9.031 22.196 1.00 97.00 138 ASN A CA 1
ATOM 1182 C C . ASN A 1 138 ? -9.317 -9.056 21.669 1.00 97.00 138 ASN A C 1
ATOM 1184 O O . ASN A 1 138 ? -9.597 -8.468 20.624 1.00 97.00 138 ASN A O 1
ATOM 1188 N N . ASP A 1 139 ? -10.226 -9.700 22.401 1.00 96.38 139 ASP A N 1
ATOM 1189 C CA . ASP A 1 139 ? -11.608 -9.915 21.954 1.00 96.38 139 ASP A CA 1
ATOM 1190 C C . ASP A 1 139 ? -12.378 -8.611 21.718 1.00 96.38 139 ASP A C 1
ATOM 1192 O O . ASP A 1 139 ? -13.099 -8.485 20.729 1.00 96.38 139 ASP A O 1
ATOM 1196 N N . GLN A 1 140 ? -12.200 -7.604 22.579 1.00 96.69 140 GLN A N 1
ATOM 1197 C CA . GLN A 1 140 ? -12.875 -6.312 22.421 1.00 96.69 140 GLN A CA 1
ATOM 1198 C C . GLN A 1 140 ? -12.412 -5.602 21.144 1.00 96.69 140 GLN A C 1
ATOM 1200 O O . GLN A 1 140 ? -13.242 -5.120 20.371 1.00 96.69 140 GLN A O 1
ATOM 1205 N N . VAL A 1 141 ? -11.100 -5.593 20.882 1.00 97.44 141 VAL A N 1
ATOM 1206 C CA . VAL A 1 141 ? -10.533 -5.031 19.648 1.00 97.44 141 VAL A CA 1
ATOM 1207 C C . VAL A 1 141 ? -11.031 -5.807 18.427 1.00 97.44 141 VAL A C 1
ATOM 1209 O O . VAL A 1 141 ? -11.474 -5.191 17.459 1.00 97.44 141 VAL A O 1
ATOM 1212 N N . CYS A 1 142 ? -11.023 -7.143 18.474 1.00 96.12 142 CYS A N 1
ATOM 1213 C CA . CYS A 1 142 ? -11.503 -7.991 17.380 1.00 96.12 142 CYS A CA 1
ATOM 1214 C C . CYS A 1 142 ? -12.978 -7.739 17.053 1.00 96.12 142 CYS A C 1
ATOM 1216 O O . CYS A 1 142 ? -13.338 -7.613 15.879 1.00 96.12 142 CYS A O 1
ATOM 1218 N N . ASN A 1 143 ? -13.825 -7.624 18.076 1.00 96.12 143 ASN A N 1
ATOM 1219 C CA . ASN A 1 143 ? -15.258 -7.396 17.915 1.00 96.12 143 ASN A CA 1
ATOM 1220 C C . ASN A 1 143 ? -15.543 -6.032 17.280 1.00 96.12 143 ASN A C 1
ATOM 1222 O O . ASN A 1 143 ? -16.261 -5.959 16.281 1.00 96.12 143 ASN A O 1
ATOM 1226 N N . VAL A 1 144 ? -14.931 -4.960 17.796 1.00 97.00 144 VAL A N 1
ATOM 1227 C CA . VAL A 1 144 ? -15.122 -3.613 17.237 1.00 97.00 144 VAL A CA 1
ATOM 1228 C C . VAL A 1 144 ? -14.514 -3.502 15.837 1.00 97.00 144 VAL A C 1
ATOM 1230 O O . VAL A 1 144 ? -15.117 -2.886 14.960 1.00 97.00 144 VAL A O 1
ATOM 1233 N N . PHE A 1 145 ? -13.368 -4.136 15.572 1.00 96.81 145 PHE A N 1
ATOM 1234 C CA . PHE A 1 145 ? -12.788 -4.155 14.226 1.00 96.81 145 PHE A CA 1
ATOM 1235 C C . PHE A 1 145 ? -13.684 -4.902 13.229 1.00 96.81 145 PHE A C 1
ATOM 1237 O O . PHE A 1 145 ? -13.866 -4.461 12.095 1.00 96.81 145 PHE A O 1
ATOM 1244 N N . THR A 1 146 ? -14.289 -6.013 13.652 1.00 95.12 146 THR A N 1
ATOM 1245 C CA . THR A 1 146 ? -15.251 -6.759 12.831 1.00 95.12 146 THR A CA 1
ATOM 1246 C C . THR A 1 146 ? -16.489 -5.913 12.531 1.00 95.12 146 THR A C 1
ATOM 1248 O O . THR A 1 146 ? -16.977 -5.919 11.401 1.00 95.12 146 THR A O 1
ATOM 1251 N N . GLU A 1 147 ? -16.988 -5.153 13.511 1.00 94.94 147 GLU A N 1
ATOM 1252 C CA . GLU A 1 147 ? -18.071 -4.189 13.296 1.00 94.94 147 GLU A CA 1
ATOM 1253 C C . GLU A 1 147 ? -17.660 -3.121 12.273 1.00 94.94 147 GLU A C 1
ATOM 1255 O O . GLU A 1 147 ? -18.370 -2.926 11.288 1.00 94.94 147 GLU A O 1
ATOM 1260 N N . TYR A 1 148 ? -16.493 -2.495 12.452 1.00 96.00 148 TYR A N 1
ATOM 1261 C CA . TYR A 1 148 ? -15.923 -1.515 11.523 1.00 96.00 148 TYR A CA 1
ATOM 1262 C C . TYR A 1 148 ? -15.847 -2.055 10.087 1.00 96.00 148 TYR A C 1
ATOM 1264 O O . TYR A 1 148 ? -16.354 -1.419 9.162 1.00 96.00 148 TYR A O 1
ATOM 1272 N N . SER A 1 149 ? -15.311 -3.265 9.902 1.00 95.00 149 SER A N 1
ATOM 1273 C CA . SER A 1 149 ? -15.228 -3.918 8.591 1.00 95.00 149 SER A CA 1
ATOM 1274 C C . SER A 1 149 ? -16.610 -4.116 7.950 1.00 95.00 149 SER A C 1
ATOM 1276 O O . SER A 1 149 ? -16.808 -3.759 6.790 1.00 95.00 149 SER A O 1
ATOM 1278 N N . LYS A 1 150 ? -17.611 -4.560 8.723 1.00 93.94 150 LYS A N 1
ATOM 1279 C CA . LYS A 1 150 ? -18.999 -4.679 8.240 1.00 93.94 150 LYS A CA 1
ATOM 1280 C C . LYS A 1 150 ? -19.606 -3.324 7.865 1.00 93.94 150 LYS A C 1
ATOM 1282 O O . LYS A 1 150 ? -20.357 -3.236 6.897 1.00 93.94 150 LYS A O 1
ATOM 1287 N N . LYS A 1 151 ? -19.319 -2.251 8.613 1.00 95.25 151 LYS A N 1
ATOM 1288 C CA . LYS A 1 151 ? -19.821 -0.903 8.279 1.00 95.25 151 LYS A CA 1
ATOM 1289 C C . LYS A 1 151 ? -19.202 -0.360 6.989 1.00 95.25 151 LYS A C 1
ATOM 1291 O O . LYS A 1 151 ? -19.903 0.335 6.251 1.00 95.25 151 LYS A O 1
ATOM 1296 N N . LEU A 1 152 ? -17.947 -0.714 6.697 1.00 95.56 152 LEU A N 1
ATOM 1297 C CA . LEU A 1 152 ? -17.312 -0.431 5.407 1.00 95.56 152 LEU A CA 1
ATOM 1298 C C . LEU A 1 152 ? -18.023 -1.160 4.259 1.00 95.56 152 LEU A C 1
ATOM 1300 O O . LEU A 1 152 ? -18.308 -0.539 3.238 1.00 95.56 152 LEU A O 1
ATOM 1304 N N . ASP A 1 153 ? -18.383 -2.435 4.441 1.00 93.62 153 ASP A N 1
ATOM 1305 C CA . ASP A 1 153 ? -19.132 -3.205 3.431 1.00 93.62 153 ASP A CA 1
ATOM 1306 C C . ASP A 1 153 ? -20.504 -2.592 3.130 1.00 93.62 153 ASP A C 1
ATOM 1308 O O . ASP A 1 153 ? -20.933 -2.529 1.978 1.00 93.62 153 ASP A O 1
ATOM 1312 N N . LEU A 1 154 ? -21.163 -2.063 4.164 1.00 94.62 154 LEU A N 1
ATOM 1313 C CA . LEU A 1 154 ? -22.434 -1.345 4.052 1.00 94.62 154 LEU A CA 1
ATOM 1314 C C . LEU A 1 154 ? -22.287 0.092 3.519 1.00 94.62 154 LEU A C 1
ATOM 1316 O O . LEU A 1 154 ? -23.296 0.777 3.355 1.00 94.62 154 LEU A O 1
ATOM 1320 N N . LYS A 1 155 ? -21.058 0.568 3.269 1.00 93.25 155 LYS A N 1
ATOM 1321 C CA . LYS A 1 155 ? -20.741 1.911 2.747 1.00 93.25 155 LYS A CA 1
ATOM 1322 C C . LYS A 1 155 ? -21.380 3.057 3.542 1.00 93.25 155 LYS A C 1
ATOM 1324 O O . LYS A 1 155 ? -21.699 4.107 2.989 1.00 93.25 155 LYS A O 1
ATOM 1329 N N . ASN A 1 156 ? -21.542 2.886 4.855 1.00 90.69 156 ASN A N 1
ATOM 1330 C CA . ASN A 1 156 ? -22.116 3.909 5.729 1.00 90.69 156 ASN A CA 1
ATOM 1331 C C . ASN A 1 156 ? -21.004 4.698 6.437 1.00 90.69 156 ASN A C 1
ATOM 1333 O O . ASN A 1 156 ? -20.480 4.264 7.463 1.00 90.69 156 ASN A O 1
ATOM 1337 N N . LEU A 1 157 ? -20.653 5.866 5.892 1.00 91.31 157 LEU A N 1
ATOM 1338 C CA . LEU A 1 157 ? -19.520 6.669 6.364 1.00 91.31 157 LEU A CA 1
ATOM 1339 C C . LEU A 1 157 ? -19.675 7.153 7.816 1.00 91.31 157 LEU A C 1
ATOM 1341 O O . LEU A 1 157 ? -18.695 7.177 8.559 1.00 91.31 157 LEU A O 1
ATOM 1345 N N . ALA A 1 158 ? -20.891 7.501 8.244 1.00 92.88 158 ALA A N 1
ATOM 1346 C CA . ALA A 1 158 ? -21.152 7.931 9.618 1.00 92.88 158 ALA A CA 1
ATOM 1347 C C . ALA A 1 158 ? -20.870 6.798 10.621 1.00 92.88 158 ALA A C 1
ATOM 1349 O O . ALA A 1 158 ? -20.114 6.983 11.576 1.00 92.88 158 ALA A O 1
ATOM 1350 N N . ASN A 1 159 ? -21.384 5.596 10.346 1.00 94.38 159 ASN A N 1
ATOM 1351 C CA . ASN A 1 159 ? -21.160 4.419 11.190 1.00 94.38 159 ASN A CA 1
ATOM 1352 C C . ASN A 1 159 ? -19.695 3.950 11.161 1.00 94.38 159 ASN A C 1
ATOM 1354 O O . ASN A 1 159 ? -19.174 3.437 12.153 1.00 94.38 159 ASN A O 1
ATOM 1358 N N . VAL A 1 160 ? -19.009 4.129 10.030 1.00 96.31 160 VAL A N 1
ATOM 1359 C CA . VAL A 1 160 ? -17.566 3.881 9.918 1.00 96.31 160 VAL A CA 1
ATOM 1360 C C . VAL A 1 160 ? -16.783 4.806 10.856 1.00 96.31 160 VAL A C 1
ATOM 1362 O O . VAL A 1 160 ? -15.957 4.332 11.633 1.00 96.31 160 VAL A O 1
ATOM 1365 N N . LYS A 1 161 ? -17.084 6.110 10.862 1.00 95.56 161 LYS A N 1
ATOM 1366 C CA . LYS A 1 161 ? -16.441 7.075 11.772 1.00 95.56 161 LYS A CA 1
ATOM 1367 C C . LYS A 1 161 ? -16.728 6.766 13.244 1.00 95.56 161 LYS A C 1
ATOM 1369 O O . LYS A 1 161 ? -15.831 6.860 14.083 1.00 95.56 161 LYS A O 1
ATOM 1374 N N . GLU A 1 162 ? -17.952 6.351 13.565 1.00 96.88 162 GLU A N 1
ATOM 1375 C CA . GLU A 1 162 ? -18.322 5.937 14.922 1.00 96.88 162 GLU A CA 1
ATOM 1376 C C . GLU A 1 162 ? -17.500 4.723 15.387 1.00 96.88 162 GLU A C 1
ATOM 1378 O O . GLU A 1 162 ? -16.889 4.748 16.458 1.00 96.88 162 GLU A O 1
ATOM 1383 N N . THR A 1 163 ? -17.432 3.670 14.569 1.00 96.19 163 THR A N 1
ATOM 1384 C CA . THR A 1 163 ? -16.675 2.448 14.895 1.00 96.19 163 THR A CA 1
ATOM 1385 C C . THR A 1 163 ? -15.165 2.693 14.961 1.00 96.19 163 THR A C 1
ATOM 1387 O O . THR A 1 163 ? -14.503 2.173 15.860 1.00 96.19 163 THR A O 1
ATOM 1390 N N . LYS A 1 164 ? -14.619 3.578 14.119 1.00 96.25 164 LYS A N 1
ATOM 1391 C CA . LYS A 1 164 ? -13.242 4.087 14.240 1.00 96.25 164 LYS A CA 1
ATOM 1392 C C . LYS A 1 164 ? -12.983 4.793 15.569 1.00 96.25 164 LYS A C 1
ATOM 1394 O O . LYS A 1 164 ? -11.963 4.542 16.210 1.00 96.25 164 LYS A O 1
ATOM 1399 N N . SER A 1 165 ? -13.920 5.621 16.030 1.00 97.06 165 SER A N 1
ATOM 1400 C CA . SER A 1 165 ? -13.828 6.269 17.344 1.00 97.06 165 SER A CA 1
ATOM 1401 C C . SER A 1 165 ? -13.818 5.246 18.487 1.00 97.06 165 SER A C 1
ATOM 1403 O O . SER A 1 165 ? -13.037 5.385 19.430 1.00 97.06 165 SER A O 1
ATOM 1405 N N . LYS A 1 166 ? -14.616 4.172 18.384 1.00 98.00 166 LYS A N 1
ATOM 1406 C CA . LYS A 1 166 ? -14.575 3.047 19.337 1.00 98.00 166 LYS A CA 1
ATOM 1407 C C . LYS A 1 166 ? -13.204 2.357 19.333 1.00 98.00 166 LYS A C 1
ATOM 1409 O O . LYS A 1 166 ? -12.632 2.179 20.404 1.00 98.00 166 LYS A O 1
ATOM 1414 N N . LEU A 1 167 ? -12.638 2.044 18.159 1.00 97.38 167 LEU A N 1
ATOM 1415 C CA . LEU A 1 167 ? -11.283 1.472 18.047 1.00 97.38 167 LEU A CA 1
ATOM 1416 C C . LEU A 1 167 ? -10.227 2.373 18.696 1.00 97.38 167 LEU A C 1
ATOM 1418 O O . LEU A 1 167 ? -9.402 1.888 19.464 1.00 97.38 167 LEU A O 1
ATOM 1422 N N . LYS A 1 168 ? -10.287 3.686 18.448 1.00 97.94 168 LYS A N 1
ATOM 1423 C CA . LYS A 1 168 ? -9.356 4.667 19.024 1.00 97.94 168 LYS A CA 1
ATOM 1424 C C . LYS A 1 168 ? -9.388 4.710 20.552 1.00 97.94 168 LYS A C 1
ATOM 1426 O O . LYS A 1 168 ? -8.364 4.975 21.166 1.00 97.94 168 LYS A O 1
ATOM 1431 N N . LYS A 1 169 ? -10.552 4.472 21.164 1.00 98.06 169 LYS A N 1
ATOM 1432 C CA . LYS A 1 169 ? -10.703 4.423 22.628 1.00 98.06 169 LYS A CA 1
ATOM 1433 C C . LYS A 1 169 ? -10.177 3.121 23.239 1.00 98.06 169 LYS A C 1
ATOM 1435 O O . LYS A 1 169 ? -9.780 3.131 24.397 1.00 98.06 169 LYS A O 1
ATOM 1440 N N . LEU A 1 170 ? -10.214 2.016 22.489 1.00 97.56 170 LEU A N 1
ATOM 1441 C CA . LEU A 1 170 ? -9.757 0.700 22.952 1.00 97.56 170 LEU A CA 1
ATOM 1442 C C . LEU A 1 170 ? -8.251 0.493 22.778 1.00 97.56 170 LEU A C 1
ATOM 1444 O O . LEU A 1 170 ? -7.628 -0.211 23.568 1.00 97.56 170 LEU A O 1
ATOM 1448 N N . LEU A 1 171 ? -7.680 1.057 21.717 1.00 98.38 171 LEU A N 1
ATOM 1449 C CA . LEU A 1 171 ? -6.274 0.898 21.377 1.00 98.38 171 LEU A CA 1
ATOM 1450 C C . LEU A 1 171 ? -5.411 1.915 22.123 1.00 98.38 171 LEU A C 1
ATOM 1452 O O . LEU A 1 171 ? -5.819 3.056 22.350 1.00 98.38 171 LEU A O 1
ATOM 1456 N N . SER A 1 172 ? -4.177 1.524 22.450 1.00 98.12 172 SER A N 1
ATOM 1457 C CA . SER A 1 172 ? -3.174 2.511 22.842 1.00 98.12 172 SER A CA 1
ATOM 1458 C C . SER A 1 172 ? -2.913 3.471 21.678 1.00 98.12 172 SER A C 1
ATOM 1460 O O . SER A 1 172 ? -3.182 3.159 20.514 1.00 98.12 172 SER A O 1
ATOM 1462 N N . LYS A 1 173 ? -2.337 4.641 21.964 1.00 97.69 173 LYS A N 1
ATOM 1463 C CA . LYS A 1 173 ? -1.980 5.594 20.908 1.00 97.69 173 LYS A CA 1
ATOM 1464 C C . LYS A 1 173 ? -1.040 4.978 19.863 1.00 97.69 173 LYS A C 1
ATOM 1466 O O . LYS A 1 173 ? -1.256 5.182 18.673 1.00 97.69 173 LYS A O 1
ATOM 1471 N N . ILE A 1 174 ? -0.066 4.177 20.300 1.00 98.06 174 ILE A N 1
ATOM 1472 C CA . ILE A 1 174 ? 0.881 3.472 19.425 1.00 98.06 174 ILE A CA 1
ATOM 1473 C C . ILE A 1 174 ? 0.156 2.446 18.541 1.00 98.06 174 ILE A C 1
ATOM 1475 O O . ILE A 1 174 ? 0.386 2.422 17.334 1.00 98.06 174 ILE A O 1
ATOM 1479 N N . ASP A 1 175 ? -0.743 1.637 19.111 1.00 98.44 175 ASP A N 1
ATOM 1480 C CA . ASP A 1 175 ? -1.489 0.636 18.337 1.00 98.44 175 ASP A CA 1
ATOM 1481 C C . ASP A 1 175 ? -2.446 1.299 17.334 1.00 98.44 175 ASP A C 1
ATOM 1483 O O . ASP A 1 175 ? -2.585 0.843 16.199 1.00 98.44 175 ASP A O 1
ATOM 1487 N N . TYR A 1 176 ? -3.102 2.397 17.727 1.00 98.38 176 TYR A N 1
ATOM 1488 C CA . TYR A 1 176 ? -3.979 3.140 16.825 1.00 98.38 176 TYR A CA 1
ATOM 1489 C C . TYR A 1 176 ? -3.185 3.772 15.677 1.00 98.38 176 TYR A C 1
ATOM 1491 O O . TYR A 1 176 ? -3.568 3.623 14.521 1.00 98.38 176 TYR A O 1
ATOM 1499 N N . GLU A 1 177 ? -2.047 4.413 15.961 1.00 98.25 177 GLU A N 1
ATOM 1500 C CA . GLU A 1 177 ? -1.155 4.935 14.918 1.00 98.25 177 GLU A CA 1
ATOM 1501 C C . GLU A 1 177 ? -0.648 3.831 13.983 1.00 98.25 177 GLU A C 1
ATOM 1503 O O . GLU A 1 177 ? -0.586 4.047 12.775 1.00 98.25 177 GLU A O 1
ATOM 1508 N N . TYR A 1 178 ? -0.339 2.640 14.508 1.00 98.56 178 TYR A N 1
ATOM 1509 C CA . TYR A 1 178 ? 0.018 1.485 13.685 1.00 98.56 178 TYR A CA 1
ATOM 1510 C C . TYR A 1 178 ? -1.106 1.102 12.716 1.00 98.56 178 TYR A C 1
ATOM 1512 O O . TYR A 1 178 ? -0.850 0.931 11.525 1.00 98.56 178 TYR A O 1
ATOM 1520 N N . LEU A 1 179 ? -2.347 0.998 13.205 1.00 98.25 179 LEU A N 1
ATOM 1521 C CA . LEU A 1 179 ? -3.518 0.710 12.372 1.00 98.25 179 LEU A CA 1
ATOM 1522 C C . LEU A 1 179 ? -3.672 1.752 11.257 1.00 98.25 179 LEU A C 1
ATOM 1524 O O . LEU A 1 179 ? -3.747 1.379 10.087 1.00 98.25 179 LEU A O 1
ATOM 1528 N N . ILE A 1 180 ? -3.675 3.043 11.610 1.00 98.25 180 ILE A N 1
ATOM 1529 C CA . ILE A 1 180 ? -3.819 4.141 10.641 1.00 98.25 180 ILE A CA 1
ATOM 1530 C C . ILE A 1 180 ? -2.695 4.115 9.609 1.00 98.25 180 ILE A C 1
ATOM 1532 O O . ILE A 1 180 ? -2.948 4.280 8.418 1.00 98.25 180 ILE A O 1
ATOM 1536 N N . TRP A 1 181 ? -1.461 3.854 10.041 1.00 98.44 181 TRP A N 1
ATOM 1537 C CA . TRP A 1 181 ? -0.320 3.756 9.141 1.00 98.44 181 TRP A CA 1
ATOM 1538 C C . TRP A 1 181 ? -0.471 2.626 8.124 1.00 98.44 181 TRP A C 1
ATOM 1540 O O . TRP A 1 181 ? -0.240 2.843 6.938 1.00 98.44 181 TRP A O 1
ATOM 1550 N N . GLN A 1 182 ? -0.878 1.432 8.563 1.00 98.25 182 GLN A N 1
ATOM 1551 C CA . GLN A 1 182 ? -1.077 0.294 7.660 1.00 98.25 182 GLN A CA 1
ATOM 1552 C C . GLN A 1 182 ? -2.241 0.551 6.690 1.00 98.25 182 GLN A C 1
ATOM 1554 O O . GLN A 1 182 ? -2.117 0.266 5.501 1.00 98.25 182 GLN A O 1
ATOM 1559 N N . GLU A 1 183 ? -3.346 1.136 7.160 1.00 98.31 183 GLU A N 1
ATOM 1560 C CA . GLU A 1 183 ? -4.466 1.520 6.292 1.00 98.31 183 GLU A CA 1
ATOM 1561 C C . GLU A 1 183 ? -4.071 2.589 5.268 1.00 98.31 183 GLU A C 1
ATOM 1563 O O . GLU A 1 183 ? -4.443 2.488 4.101 1.00 98.31 183 GLU A O 1
ATOM 1568 N N . TRP A 1 184 ? -3.287 3.588 5.676 1.00 98.62 184 TRP A N 1
ATOM 1569 C CA . TRP A 1 184 ? -2.800 4.628 4.778 1.00 98.62 184 TRP A CA 1
ATOM 1570 C C . TRP A 1 184 ? -1.801 4.084 3.759 1.00 98.62 184 TRP A C 1
ATOM 1572 O O . TRP A 1 184 ? -1.949 4.330 2.567 1.00 98.62 184 TRP A O 1
ATOM 1582 N N . LYS A 1 185 ? -0.782 3.346 4.205 1.00 98.00 185 LYS A N 1
ATOM 1583 C CA . LYS A 1 185 ? 0.317 2.906 3.344 1.00 98.00 185 LYS A CA 1
ATOM 1584 C C . LYS A 1 185 ? -0.154 1.829 2.369 1.00 98.00 185 LYS A C 1
ATOM 1586 O O . LYS A 1 185 ? -0.168 2.039 1.158 1.00 98.00 185 LYS A O 1
ATOM 1591 N N . GLU A 1 186 ? -0.602 0.704 2.913 1.00 98.00 186 GLU A N 1
ATOM 1592 C CA . GLU A 1 186 ? -0.946 -0.509 2.164 1.00 98.00 186 GLU A CA 1
ATOM 1593 C C . GLU A 1 186 ? -2.368 -0.437 1.607 1.00 98.00 186 GLU A C 1
ATOM 1595 O O . GLU A 1 186 ? -2.635 -0.883 0.491 1.00 98.00 186 GLU A O 1
ATOM 1600 N N . GLY A 1 187 ? -3.293 0.172 2.355 1.00 98.25 187 GLY A N 1
ATOM 1601 C CA . GLY A 1 187 ? -4.659 0.371 1.879 1.00 98.25 187 GLY A CA 1
ATOM 1602 C C . GLY A 1 187 ? -4.738 1.344 0.704 1.00 98.25 187 GLY A C 1
ATOM 1603 O O . GLY A 1 187 ? -5.468 1.069 -0.247 1.00 98.25 187 GLY A O 1
ATOM 1604 N N . PHE A 1 188 ? -3.949 2.427 0.696 1.00 98.56 188 PHE A N 1
ATOM 1605 C CA . PHE A 1 188 ? -3.890 3.327 -0.463 1.00 98.56 188 PHE A CA 1
ATOM 1606 C C . PHE A 1 188 ? -3.239 2.660 -1.680 1.00 98.56 188 PHE A C 1
ATOM 1608 O O . PHE A 1 188 ? -3.766 2.763 -2.790 1.00 98.56 188 PHE A O 1
ATOM 1615 N N . ALA A 1 189 ? -2.128 1.940 -1.488 1.00 98.19 189 ALA A N 1
ATOM 1616 C CA . ALA A 1 189 ? -1.485 1.194 -2.568 1.00 98.19 189 ALA A CA 1
ATOM 1617 C C . ALA A 1 189 ? -2.443 0.159 -3.179 1.00 98.19 189 ALA A C 1
ATOM 1619 O O . ALA A 1 189 ? -2.605 0.106 -4.401 1.00 98.19 189 ALA A O 1
ATOM 1620 N N . ARG A 1 190 ? -3.196 -0.563 -2.339 1.00 98.00 190 ARG A N 1
ATOM 1621 C CA . ARG A 1 190 ? -4.264 -1.468 -2.781 1.00 98.00 190 ARG A CA 1
ATOM 1622 C C . ARG A 1 190 ? -5.416 -0.750 -3.480 1.00 98.00 190 ARG A C 1
ATOM 1624 O O . ARG A 1 190 ? -5.940 -1.268 -4.461 1.00 98.00 190 ARG A O 1
ATOM 1631 N N . TYR A 1 191 ? -5.810 0.431 -3.017 1.00 98.38 191 TYR A N 1
ATOM 1632 C CA . TYR A 1 191 ? -6.841 1.228 -3.679 1.00 98.38 191 TYR A CA 1
ATOM 1633 C C . TYR A 1 191 ? -6.441 1.587 -5.115 1.00 98.38 191 TYR A C 1
ATOM 1635 O O . TYR A 1 191 ? -7.216 1.365 -6.050 1.00 98.38 191 TYR A O 1
ATOM 1643 N N . VAL A 1 192 ? -5.211 2.063 -5.321 1.00 98.31 192 VAL A N 1
ATOM 1644 C CA . VAL A 1 192 ? -4.680 2.343 -6.664 1.00 98.31 192 VAL A CA 1
ATOM 1645 C C . VAL A 1 192 ? -4.541 1.053 -7.486 1.00 98.31 192 VAL A C 1
ATOM 1647 O O . VAL A 1 192 ? -4.930 1.038 -8.655 1.00 98.31 192 VAL A O 1
ATOM 1650 N N . GLU A 1 193 ? -4.076 -0.048 -6.884 1.00 98.12 193 GLU A N 1
ATOM 1651 C CA . GLU A 1 193 ? -4.037 -1.375 -7.519 1.00 98.12 193 GLU A CA 1
ATOM 1652 C C . GLU A 1 193 ? -5.424 -1.807 -8.016 1.00 98.12 193 GLU A C 1
ATOM 1654 O O . GLU A 1 193 ? -5.568 -2.262 -9.151 1.00 98.12 193 GLU A O 1
ATOM 1659 N N . ASN A 1 194 ? -6.471 -1.610 -7.216 1.00 98.19 194 ASN A N 1
ATOM 1660 C CA . ASN A 1 194 ? -7.841 -1.932 -7.605 1.00 98.19 194 ASN A CA 1
ATOM 1661 C C . ASN A 1 194 ? -8.341 -1.038 -8.742 1.00 98.19 194 ASN A C 1
ATOM 1663 O O . ASN A 1 194 ? -8.974 -1.539 -9.670 1.00 98.19 194 ASN A O 1
ATOM 1667 N N . LYS A 1 195 ? -7.972 0.251 -8.775 1.00 98.19 195 LYS A N 1
ATOM 1668 C CA . LYS A 1 195 ? -8.250 1.102 -9.948 1.00 98.19 195 LYS A CA 1
ATOM 1669 C C . LYS A 1 195 ? -7.549 0.599 -11.212 1.00 98.19 195 LYS A C 1
ATOM 1671 O O . LYS A 1 195 ? -8.159 0.623 -12.284 1.00 98.19 195 LYS A O 1
ATOM 1676 N N . ILE A 1 196 ? -6.316 0.100 -11.099 1.00 98.00 196 ILE A N 1
ATOM 1677 C CA . ILE A 1 196 ? -5.606 -0.558 -12.206 1.00 98.00 196 ILE A CA 1
ATOM 1678 C C . ILE A 1 196 ? -6.369 -1.810 -12.658 1.00 98.00 196 ILE A C 1
ATOM 1680 O O . ILE A 1 196 ? -6.685 -1.938 -13.842 1.00 98.00 196 ILE A O 1
ATOM 1684 N N . ARG A 1 197 ? -6.707 -2.710 -11.727 1.00 97.50 197 ARG A N 1
ATOM 1685 C CA . ARG A 1 197 ? -7.419 -3.968 -12.005 1.00 97.50 197 ARG A CA 1
ATOM 1686 C C . ARG A 1 197 ? -8.756 -3.723 -12.698 1.00 97.50 197 ARG A C 1
ATOM 1688 O O . ARG A 1 197 ? -8.985 -4.283 -13.768 1.00 97.50 197 ARG A O 1
ATOM 1695 N N . VAL A 1 198 ? -9.575 -2.808 -12.177 1.00 97.50 198 VAL A N 1
ATOM 1696 C CA . VAL A 1 198 ? -10.859 -2.418 -12.781 1.00 97.50 198 VAL A CA 1
ATOM 1697 C C . VAL A 1 198 ? -10.668 -1.881 -14.199 1.00 97.50 198 VAL A C 1
ATOM 1699 O O . VAL A 1 198 ? -11.362 -2.319 -15.117 1.00 97.50 198 VAL A O 1
ATOM 1702 N N . LYS A 1 199 ? -9.691 -0.988 -14.425 1.00 97.06 199 LYS A N 1
ATOM 1703 C CA . LYS A 1 199 ? -9.395 -0.456 -15.769 1.00 97.06 199 LYS A CA 1
ATOM 1704 C C . LYS A 1 199 ? -9.021 -1.559 -16.766 1.00 97.06 199 LYS A C 1
ATOM 1706 O O . LYS A 1 199 ? -9.302 -1.438 -17.958 1.00 97.06 199 LYS A O 1
ATOM 1711 N N . LEU A 1 200 ? -8.399 -2.630 -16.283 1.00 95.31 200 LEU A N 1
ATOM 1712 C CA . LEU A 1 200 ? -7.970 -3.783 -17.073 1.00 95.31 200 LEU A CA 1
ATOM 1713 C C . LEU A 1 200 ? -9.006 -4.914 -17.111 1.00 95.31 200 LEU A C 1
ATOM 1715 O O . LEU A 1 200 ? -8.723 -5.953 -17.701 1.00 95.31 200 LEU A O 1
ATOM 1719 N N . LYS A 1 201 ? -10.198 -4.710 -16.530 1.00 96.12 201 LYS A N 1
ATOM 1720 C CA . LYS A 1 201 ? -11.271 -5.713 -16.416 1.00 96.12 201 LYS A CA 1
ATOM 1721 C C . LYS A 1 201 ? -10.841 -6.979 -15.662 1.00 96.12 201 LYS A C 1
ATOM 1723 O O . LYS A 1 201 ? -11.279 -8.078 -15.986 1.00 96.12 201 LYS A O 1
ATOM 1728 N N . LEU A 1 202 ? -9.980 -6.816 -14.661 1.00 95.44 202 LEU A N 1
ATOM 1729 C CA . LEU A 1 202 ? -9.561 -7.872 -13.744 1.00 95.44 202 LEU A CA 1
ATOM 1730 C C . LEU A 1 202 ? -10.339 -7.771 -12.424 1.00 95.44 202 LEU A C 1
ATOM 1732 O O . LEU A 1 202 ? -10.726 -6.663 -12.040 1.00 95.44 202 LEU A O 1
ATOM 1736 N N . PRO A 1 203 ? -10.526 -8.887 -11.697 1.00 95.75 203 PRO A N 1
ATOM 1737 C CA . PRO A 1 203 ? -11.070 -8.850 -10.346 1.00 95.75 203 PRO A CA 1
ATOM 1738 C C . PRO A 1 203 ? -10.215 -7.981 -9.421 1.00 95.75 203 PRO A C 1
ATOM 1740 O O . PRO A 1 203 ? -8.978 -8.018 -9.480 1.00 95.75 203 PRO A O 1
ATOM 1743 N N . GLU A 1 204 ? -10.887 -7.227 -8.557 1.00 96.62 204 GLU A N 1
ATOM 1744 C CA . GLU A 1 204 ? -10.260 -6.472 -7.476 1.00 96.62 204 GLU A CA 1
ATOM 1745 C C . GLU A 1 204 ? -9.562 -7.411 -6.477 1.00 96.62 204 GLU A C 1
ATOM 1747 O O . GLU A 1 204 ? -9.959 -8.556 -6.248 1.00 96.62 204 GLU A O 1
ATOM 1752 N N . ASN A 1 205 ? -8.485 -6.914 -5.880 1.00 94.38 205 ASN A N 1
ATOM 1753 C CA . ASN A 1 205 ? -7.758 -7.565 -4.811 1.00 94.38 205 ASN A CA 1
ATOM 1754 C C . ASN A 1 205 ? -8.425 -7.247 -3.469 1.00 94.38 205 ASN A C 1
ATOM 1756 O O . ASN A 1 205 ? -8.256 -6.155 -2.924 1.00 94.38 205 ASN A O 1
ATOM 1760 N N . HIS A 1 206 ? -9.139 -8.240 -2.939 1.00 94.31 206 HIS A N 1
ATOM 1761 C CA . HIS A 1 206 ? -9.760 -8.205 -1.612 1.00 94.31 206 HIS A CA 1
ATOM 1762 C C . HIS A 1 206 ? -9.068 -9.137 -0.607 1.00 94.31 206 HIS A C 1
ATOM 1764 O O . HIS A 1 206 ? -9.677 -9.607 0.362 1.00 94.31 206 HIS A O 1
ATOM 1770 N N . PHE A 1 207 ? -7.797 -9.485 -0.839 1.00 88.81 207 PHE A N 1
ATOM 1771 C CA . PHE A 1 207 ? -7.097 -10.429 0.024 1.00 88.81 207 PHE A CA 1
ATOM 1772 C C . PHE A 1 207 ? -6.972 -9.888 1.454 1.00 88.81 207 PHE A C 1
ATOM 1774 O O . PHE A 1 207 ? -6.378 -8.839 1.690 1.00 88.81 207 PHE A O 1
ATOM 1781 N N . GLY A 1 208 ? -7.504 -10.630 2.425 1.00 80.50 208 GLY A N 1
ATOM 1782 C CA . GLY A 1 208 ? -7.635 -10.159 3.809 1.00 80.50 208 GLY A CA 1
ATOM 1783 C C . GLY A 1 208 ? -9.079 -9.894 4.226 1.00 80.50 208 GLY A C 1
ATOM 1784 O O . GLY A 1 208 ? -9.350 -9.851 5.421 1.00 80.50 208 GLY A O 1
ATOM 1785 N N . SER A 1 209 ? -10.014 -9.796 3.275 1.00 81.19 209 SER A N 1
ATOM 1786 C CA . SER A 1 209 ? -11.445 -9.735 3.575 1.00 81.19 209 SER A CA 1
ATOM 1787 C C . SER A 1 209 ? -11.931 -11.016 4.264 1.00 81.19 209 SER A C 1
ATOM 1789 O O . SER A 1 209 ? -11.487 -12.116 3.929 1.00 81.19 209 SER A O 1
ATOM 1791 N N . GLY A 1 210 ? -12.818 -10.869 5.255 1.00 69.44 210 GLY A N 1
ATOM 1792 C CA . GLY A 1 210 ? -13.433 -11.988 5.981 1.00 69.44 210 GLY A CA 1
ATOM 1793 C C . GLY A 1 210 ? -12.473 -12.820 6.840 1.00 69.44 210 GLY A C 1
ATOM 1794 O O . GLY A 1 210 ? -12.885 -13.840 7.389 1.00 69.44 210 GLY A O 1
ATOM 1795 N N . LYS A 1 211 ? -11.200 -12.421 6.963 1.00 69.75 211 LYS A N 1
ATOM 1796 C CA . LYS A 1 211 ? -10.213 -13.107 7.804 1.00 69.75 211 LYS A CA 1
ATOM 1797 C C . LYS A 1 211 ? -10.264 -12.604 9.243 1.00 69.75 211 LYS A C 1
ATOM 1799 O O . LYS A 1 211 ? -10.735 -11.504 9.521 1.00 69.75 211 LYS A O 1
ATOM 1804 N N . LEU A 1 212 ? -9.713 -13.413 10.148 1.00 82.50 212 LEU A N 1
ATOM 1805 C CA . LEU A 1 212 ? -9.398 -12.975 11.505 1.00 82.50 212 LEU A CA 1
ATOM 1806 C C . LEU A 1 212 ? -8.504 -11.728 11.470 1.00 82.50 212 LEU A C 1
ATOM 1808 O O . LEU A 1 212 ? -7.650 -11.584 10.582 1.00 82.50 212 LEU A O 1
ATOM 1812 N N . LEU A 1 213 ? -8.699 -10.868 12.472 1.00 92.75 213 LEU A N 1
ATOM 1813 C CA . LEU A 1 213 ? -7.952 -9.632 12.662 1.00 92.75 213 LEU A CA 1
ATOM 1814 C C . LEU A 1 213 ? -6.448 -9.885 12.508 1.00 92.75 213 LEU A C 1
ATOM 1816 O O . LEU A 1 213 ? -5.829 -10.638 13.257 1.00 92.75 213 LEU A O 1
ATOM 1820 N N . SER A 1 214 ? -5.865 -9.262 11.493 1.00 94.44 214 SER A N 1
ATOM 1821 C CA . SER A 1 214 ? -4.465 -9.422 11.109 1.00 94.44 214 SER A CA 1
ATOM 1822 C C . SER A 1 214 ? -3.986 -8.171 10.385 1.00 94.44 214 SER A C 1
ATOM 1824 O O . SER A 1 214 ? -4.800 -7.392 9.893 1.00 94.44 214 SER A O 1
ATOM 1826 N N . ARG A 1 215 ? -2.666 -8.004 10.242 1.00 94.69 215 ARG A N 1
ATOM 1827 C CA . ARG A 1 215 ? -2.083 -6.872 9.500 1.00 94.69 215 ARG A CA 1
ATOM 1828 C C . ARG A 1 215 ? -2.695 -6.710 8.104 1.00 94.69 215 ARG A C 1
ATOM 1830 O O . ARG A 1 215 ? -3.033 -5.612 7.695 1.00 94.69 215 ARG A O 1
ATOM 1837 N N . ILE A 1 216 ? -2.919 -7.825 7.411 1.00 93.94 216 ILE A N 1
ATOM 1838 C CA . ILE A 1 216 ? -3.488 -7.862 6.054 1.00 93.94 216 ILE A CA 1
ATOM 1839 C C . ILE A 1 216 ? -4.948 -7.379 6.034 1.00 93.94 216 ILE A C 1
ATOM 1841 O O . ILE A 1 216 ? -5.407 -6.840 5.030 1.00 93.94 216 ILE A O 1
ATOM 1845 N N . SER A 1 217 ? -5.675 -7.529 7.146 1.00 95.38 217 SER A N 1
ATOM 1846 C CA . SER A 1 217 ? -7.039 -6.997 7.272 1.00 95.38 217 SER A CA 1
ATOM 1847 C C . SER A 1 217 ? -7.048 -5.469 7.188 1.00 95.38 217 SER A C 1
ATOM 1849 O O . SER A 1 217 ? -7.978 -4.907 6.620 1.00 95.38 217 SER A O 1
ATOM 1851 N N . PHE A 1 218 ? -5.991 -4.803 7.671 1.00 97.50 218 PHE A N 1
ATOM 1852 C CA . PHE A 1 218 ? -5.851 -3.344 7.594 1.00 97.50 218 PHE A CA 1
ATOM 1853 C C . PHE A 1 218 ? -5.695 -2.859 6.156 1.00 97.50 218 PHE A C 1
ATOM 1855 O O . PHE A 1 218 ? -6.156 -1.783 5.804 1.00 97.50 218 PHE A O 1
ATOM 1862 N N . TYR A 1 219 ? -5.100 -3.668 5.283 1.00 97.06 219 TYR A N 1
ATOM 1863 C CA . TYR A 1 219 ? -4.908 -3.284 3.883 1.00 97.06 219 TYR A CA 1
ATOM 1864 C C . TYR A 1 219 ? -6.269 -3.227 3.187 1.00 97.06 219 TYR A C 1
ATOM 1866 O O . TYR A 1 219 ? -6.548 -2.337 2.387 1.00 97.06 219 TYR A O 1
ATOM 1874 N N . GLU A 1 220 ? -7.150 -4.162 3.547 1.00 96.88 220 GLU A N 1
ATOM 1875 C CA . GLU A 1 220 ? -8.501 -4.220 3.015 1.00 96.88 220 GLU A CA 1
ATOM 1876 C C . GLU A 1 220 ? -9.403 -3.126 3.578 1.00 96.88 220 GLU A C 1
ATOM 1878 O O . GLU A 1 220 ? -10.110 -2.465 2.815 1.00 96.88 220 GLU A O 1
ATOM 1883 N N . THR A 1 221 ? -9.382 -2.906 4.895 1.00 97.00 221 THR A N 1
ATOM 1884 C CA . THR A 1 221 ? -10.183 -1.835 5.497 1.00 97.00 221 THR A CA 1
ATOM 1885 C C . THR A 1 221 ? -9.697 -0.459 5.062 1.00 97.00 221 THR A C 1
ATOM 1887 O O . THR A 1 221 ? -10.527 0.385 4.736 1.00 97.00 221 THR A O 1
ATOM 1890 N N . GLY A 1 222 ? -8.381 -0.265 4.938 1.00 98.06 222 GLY A N 1
ATOM 1891 C CA . GLY A 1 222 ? -7.783 0.943 4.377 1.00 98.06 222 GLY A CA 1
ATOM 1892 C C . GLY A 1 222 ? -8.240 1.197 2.942 1.00 98.06 222 GLY A C 1
ATOM 1893 O O . GLY A 1 222 ? -8.759 2.272 2.663 1.00 98.06 222 GLY A O 1
ATOM 1894 N N . ASN A 1 223 ? -8.159 0.196 2.056 1.00 98.12 223 ASN A N 1
ATOM 1895 C CA . ASN A 1 223 ? -8.670 0.292 0.681 1.00 98.12 223 ASN A CA 1
ATOM 1896 C C . ASN A 1 223 ? -10.142 0.743 0.636 1.00 98.12 223 ASN A C 1
ATOM 1898 O O . ASN A 1 223 ? -10.477 1.714 -0.047 1.00 98.12 223 ASN A O 1
ATOM 1902 N N . LYS A 1 224 ? -11.021 0.074 1.395 1.00 97.50 224 LYS A N 1
ATOM 1903 C CA . LYS A 1 224 ? -12.457 0.398 1.426 1.00 97.50 224 LYS A CA 1
ATOM 1904 C C . LYS A 1 224 ? -12.722 1.787 1.993 1.00 97.50 224 LYS A C 1
ATOM 1906 O O . LYS A 1 224 ? -13.526 2.534 1.436 1.00 97.50 224 LYS A O 1
ATOM 1911 N N . TYR A 1 225 ? -12.061 2.141 3.094 1.00 98.06 225 TYR A N 1
ATOM 1912 C CA . TYR A 1 225 ? -12.314 3.411 3.758 1.00 98.06 225 TYR A CA 1
ATOM 1913 C C . TYR A 1 225 ? -11.816 4.585 2.910 1.00 98.06 225 TYR A C 1
ATOM 1915 O O . TYR A 1 225 ? -12.560 5.537 2.688 1.00 98.06 225 TYR A O 1
ATOM 1923 N N . ILE A 1 226 ? -10.613 4.474 2.343 1.00 98.38 226 ILE A N 1
ATOM 1924 C CA . ILE A 1 226 ? -10.053 5.458 1.409 1.00 98.38 226 ILE A CA 1
ATOM 1925 C C . ILE A 1 226 ? -10.963 5.636 0.193 1.00 98.38 226 ILE A C 1
ATOM 1927 O O . ILE A 1 226 ? -11.225 6.770 -0.208 1.00 98.38 226 ILE A O 1
ATOM 1931 N N . GLU A 1 227 ? -11.502 4.548 -0.368 1.00 97.62 227 GLU A N 1
ATOM 1932 C CA . GLU A 1 227 ? -12.465 4.656 -1.463 1.00 97.62 227 GLU A CA 1
ATOM 1933 C C . GLU A 1 227 ? -13.699 5.479 -1.055 1.00 97.62 227 GLU A C 1
ATOM 1935 O O . GLU A 1 227 ? -14.144 6.333 -1.824 1.00 97.62 227 GLU A O 1
ATOM 1940 N N . MET A 1 228 ? -14.254 5.244 0.137 1.00 97.19 228 MET A N 1
ATOM 1941 C CA . MET A 1 228 ? -15.397 6.013 0.639 1.00 97.19 228 MET A CA 1
ATOM 1942 C C . MET A 1 228 ? -15.052 7.493 0.825 1.00 97.19 228 MET A C 1
ATOM 1944 O O . MET A 1 228 ? -15.829 8.346 0.402 1.00 97.19 228 MET A O 1
ATOM 1948 N N . LEU A 1 229 ? -13.884 7.803 1.396 1.00 97.25 229 LEU A N 1
ATOM 1949 C CA . LEU A 1 229 ? -13.427 9.182 1.588 1.00 97.25 229 LEU A CA 1
ATOM 1950 C C . LEU A 1 229 ? -13.260 9.916 0.248 1.00 97.25 229 LEU A C 1
ATOM 1952 O O . LEU A 1 229 ? -13.703 11.051 0.111 1.00 97.25 229 LEU A O 1
ATOM 1956 N N . ILE A 1 230 ? -12.682 9.262 -0.765 1.00 96.75 230 ILE A N 1
ATOM 1957 C CA . ILE A 1 230 ? -12.503 9.851 -2.103 1.00 96.75 230 ILE A CA 1
ATOM 1958 C C . ILE A 1 230 ? -13.840 9.994 -2.845 1.00 96.75 230 ILE A C 1
ATOM 1960 O O . ILE A 1 230 ? -14.008 10.911 -3.649 1.00 96.75 230 ILE A O 1
ATOM 1964 N N . LYS A 1 231 ? -14.804 9.095 -2.607 1.00 95.69 231 LYS A N 1
ATOM 1965 C CA . LYS A 1 231 ? -16.164 9.231 -3.155 1.00 95.69 231 LYS A CA 1
ATOM 1966 C C . LYS A 1 231 ? -16.893 10.438 -2.568 1.00 95.69 231 LYS A C 1
ATOM 1968 O O . LYS A 1 231 ? -17.583 11.116 -3.325 1.00 95.69 231 LYS A O 1
ATOM 1973 N N . GLU A 1 232 ? -16.717 10.692 -1.273 1.00 94.81 232 GLU A N 1
ATOM 1974 C CA . GLU A 1 232 ? -17.288 11.847 -0.572 1.00 94.81 232 GLU A CA 1
ATOM 1975 C C . GLU A 1 232 ? -16.634 13.162 -1.022 1.00 94.81 232 GLU A C 1
ATOM 1977 O O . GLU A 1 232 ? -17.323 14.124 -1.351 1.00 94.81 232 GLU A O 1
ATOM 1982 N N . ASP A 1 233 ? -15.301 13.192 -1.101 1.00 94.69 233 ASP A N 1
ATOM 1983 C CA . ASP A 1 233 ? -14.539 14.350 -1.561 1.00 94.69 233 ASP A CA 1
ATOM 1984 C C . ASP A 1 233 ? -13.453 13.937 -2.562 1.00 94.69 233 ASP A C 1
ATOM 1986 O O . ASP A 1 233 ? -12.333 13.566 -2.205 1.00 94.69 233 ASP A O 1
ATOM 1990 N N . LYS A 1 234 ? -13.756 14.078 -3.855 1.00 93.88 234 LYS A N 1
ATOM 1991 C CA . LYS A 1 234 ? -12.820 13.743 -4.941 1.00 93.88 234 LYS A CA 1
ATOM 1992 C C . LYS A 1 234 ? -11.532 14.572 -4.914 1.00 93.88 234 LYS A C 1
ATOM 1994 O O . LYS A 1 234 ? -10.531 14.132 -5.478 1.00 93.88 234 LYS A O 1
ATOM 1999 N N . THR A 1 235 ? -11.529 15.745 -4.273 1.00 93.38 235 THR A N 1
ATOM 2000 C CA . THR A 1 235 ? -10.354 16.631 -4.230 1.00 93.38 235 THR A CA 1
ATOM 2001 C C . THR A 1 235 ? -9.202 16.035 -3.422 1.00 93.38 235 THR A C 1
ATOM 2003 O O . THR A 1 235 ? -8.054 16.436 -3.608 1.0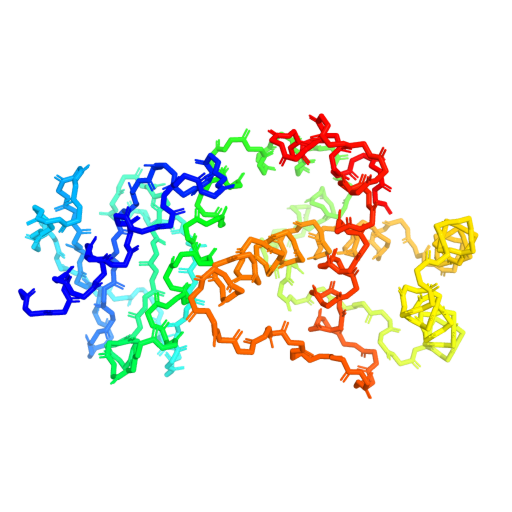0 93.38 235 THR A O 1
ATOM 2006 N N . ILE A 1 236 ? -9.469 15.040 -2.566 1.00 94.69 236 ILE A N 1
ATOM 2007 C CA . ILE A 1 236 ? -8.431 14.422 -1.732 1.00 94.69 236 ILE A CA 1
ATOM 2008 C C . ILE A 1 236 ? -7.668 13.309 -2.443 1.00 94.69 236 ILE A C 1
ATOM 2010 O O . ILE A 1 236 ? -6.666 12.855 -1.904 1.00 94.69 236 ILE A O 1
ATOM 2014 N N . PHE A 1 237 ? -8.108 12.862 -3.626 1.00 93.25 237 PHE A N 1
ATOM 2015 C CA . PHE A 1 237 ? -7.520 11.699 -4.301 1.00 93.25 237 PHE A CA 1
ATOM 2016 C C . PHE A 1 237 ? -6.001 11.826 -4.479 1.00 93.25 237 PHE A C 1
ATOM 2018 O O . PHE A 1 237 ? -5.277 10.874 -4.213 1.00 93.25 237 PHE A O 1
ATOM 2025 N N . ASN A 1 238 ? -5.529 13.026 -4.828 1.00 92.44 238 ASN A N 1
ATOM 2026 C CA . ASN A 1 238 ? -4.109 13.334 -4.996 1.00 92.44 238 ASN A CA 1
ATOM 2027 C C . ASN A 1 238 ? -3.455 13.934 -3.729 1.00 92.44 238 ASN A C 1
ATOM 2029 O O . ASN A 1 238 ? -2.295 14.339 -3.761 1.00 92.44 238 ASN A O 1
ATOM 2033 N N . ASN A 1 239 ? -4.165 14.026 -2.604 1.00 95.00 239 ASN A N 1
ATOM 2034 C CA . ASN A 1 239 ? -3.644 14.602 -1.365 1.00 95.00 239 ASN A CA 1
ATOM 2035 C C . ASN A 1 239 ? -3.531 13.525 -0.282 1.00 95.00 239 ASN A C 1
ATOM 2037 O O . ASN A 1 239 ? -4.394 13.383 0.586 1.00 95.00 239 ASN A O 1
ATOM 2041 N N . LEU A 1 240 ? -2.433 12.766 -0.328 1.00 95.75 240 LEU A N 1
ATOM 2042 C CA . LEU A 1 240 ? -2.198 11.645 0.583 1.00 95.75 240 LEU A CA 1
ATOM 2043 C C . LEU A 1 240 ? -2.087 12.077 2.052 1.00 95.75 240 LEU A C 1
ATOM 2045 O O . LEU A 1 240 ? -2.419 11.283 2.930 1.00 95.75 240 LEU A O 1
ATOM 2049 N N . VAL A 1 241 ? -1.671 13.316 2.333 1.00 96.31 241 VAL A N 1
ATOM 2050 C CA . VAL A 1 241 ? -1.669 13.867 3.699 1.00 96.31 241 VAL A CA 1
ATOM 2051 C C . VAL A 1 241 ? -3.103 14.057 4.191 1.00 96.31 241 VAL A C 1
ATOM 2053 O O . VAL A 1 241 ? -3.442 13.591 5.272 1.00 96.31 241 VAL A O 1
ATOM 2056 N N . ARG A 1 242 ? -3.980 14.641 3.367 1.00 96.44 242 ARG A N 1
ATOM 2057 C CA . ARG A 1 242 ? -5.400 14.816 3.704 1.00 96.44 242 ARG A CA 1
ATOM 2058 C C . ARG A 1 242 ? -6.159 13.488 3.785 1.00 96.44 242 ARG A C 1
ATOM 2060 O O . ARG A 1 242 ? -7.145 13.403 4.514 1.00 96.44 242 ARG A O 1
ATOM 2067 N N . ILE A 1 243 ? -5.717 12.457 3.059 1.00 97.38 243 ILE A N 1
ATOM 2068 C CA . ILE A 1 243 ? -6.199 11.082 3.261 1.00 97.38 243 ILE A CA 1
ATOM 2069 C C . ILE A 1 243 ? -5.764 10.585 4.644 1.00 97.38 243 ILE A C 1
ATOM 2071 O O . ILE A 1 243 ? -6.618 10.157 5.410 1.00 97.38 243 ILE A O 1
ATOM 2075 N N . TYR A 1 244 ? -4.475 10.691 4.992 1.00 97.56 244 TYR A N 1
ATOM 2076 C CA . TYR A 1 244 ? -3.954 10.274 6.303 1.00 97.56 244 TYR A CA 1
ATOM 2077 C C . TYR A 1 244 ? -4.693 10.943 7.471 1.00 97.56 244 TYR A C 1
ATOM 2079 O O . TYR A 1 244 ? -5.051 10.280 8.436 1.00 97.56 244 TYR A O 1
ATOM 2087 N N . GLU A 1 245 ? -4.963 12.245 7.373 1.00 95.31 245 GLU A N 1
ATOM 2088 C CA . GLU A 1 245 ? -5.646 13.026 8.414 1.00 95.31 245 GLU A CA 1
ATOM 2089 C C . GLU A 1 245 ? -7.123 12.643 8.619 1.00 95.31 245 GLU A C 1
ATOM 2091 O O . GLU A 1 245 ? -7.695 12.962 9.661 1.00 95.31 245 GLU A O 1
ATOM 2096 N N . GLN A 1 246 ? -7.746 11.972 7.646 1.00 95.12 246 GLN A N 1
ATOM 2097 C CA . GLN A 1 246 ? -9.143 11.525 7.719 1.00 95.12 246 GLN A CA 1
ATOM 2098 C C . GLN A 1 246 ? -9.313 10.068 8.178 1.00 95.12 246 GLN A C 1
ATOM 2100 O O . GLN A 1 246 ? -10.449 9.637 8.420 1.00 95.12 246 GLN A O 1
ATOM 2105 N N . LEU A 1 247 ? -8.214 9.314 8.286 1.00 93.81 247 LEU A N 1
ATOM 2106 C CA . LEU A 1 247 ? -8.206 7.923 8.744 1.00 93.81 247 LEU A CA 1
ATOM 2107 C C . LEU A 1 247 ? -8.284 7.807 10.274 1.00 93.81 247 LEU A C 1
ATOM 2109 O O . LEU A 1 247 ? -8.988 6.869 10.725 1.00 93.81 247 LEU A O 1
#

Sequence (247 aa):
MKNFNKLDQLYKKIRNIHQSLEEIYPIAIVKNNRFNIYDGGQISKYRLIKTEQSPFPIPNKVRAAFPLSSYDNKIIVVVTSDIFESFEEVILIFHEFVHCYQYINFEKELRRKMEIEKYYKGIKNNMWELNHKFPYKNDQVCNVFTEYSKKLDLKNLANVKETKSKLKKLLSKIDYEYLIWQEWKEGFARYVENKIRVKLKLPENHFGSGKLLSRISFYETGNKYIEMLIKEDKTIFNNLVRIYEQL